Protein AF-A0A183ABG0-F1 (afdb_monomer_lite)

Sequence (300 aa):
LKLEVMRENEIFETYLRETLPHLCKLLEAEQASATGRFTKRVRPASRIHISGHRETLTMRQKCEILESEVNRINQQIIKMKREFEEPIKNYKATAEALEKRKREIPELVASFKRNVVQGGYDARLGAVASETLLRYHEICMTHKETQINRFLVESCLMRIRTRQMRWIIRQREIWRAAFTPLELERMRLLHASSYRECDELKAEVVHQKWYLSRLLGKVHDYKDRNEGPMARSLRGWRRAGVPGGFRGRRGAGGNTVGPGLESGFLANSQWFTNPAIALDVILSSPQFGAKTPPPREDSE

Organism: NCBI:txid27848

Secondary structure (DSSP, 8-state):
-HHHHHHHHHHHHHHHHHH-HHHHHHHHHHHHHTT----------------S------HHHHHHHHHHHHHHHHHHHHHHHHHHHHHHHHHHHHHHHHHHHHHHHHHHHHHHIIIIIITSEETTTTEE-HHHHHHHHHHHHHHHHHHHHHHHHHHHHHHHHHHHHHHHHHHHHHHHHHS-HHHHHHHHHHHHHHHHHHHHHHHHHHHHHHHHHHHHHHHHHHHHHHS-HHHHHHHHHHHH------------------S----SSSTT-TTSS-HHHHHHHHHT-TT----PPPPP----

pLDDT: mean 73.18, std 22.74, range [30.36, 97.38]

Foldseek 3Di:
DVVVVVVVVVLVVVVCCVPPVVVVVVVVVVVVVVPDDDDDDDDDDDPPPPPPPPVPPDPVNVVVSVVVVVVVVVVVVVVVCCVPVVVVVVVVVVVVVVVVCVVVVVVVVVCCCVQFVVVQQDPVVRDGDVVSVVVVVVVVVVVVVVVVVVVVVVVVVVVVVVVVVVVVVVVVVVVVVVDDPVVVVVVVVVVVVVVVVVVVVVVVVVVVVVVVVVVVVVVVVVVVVVDPPVNVVVVVCVVVPDDDDDDDDDDDDDDDDPPDPVPDVPVPVPVPVDPVVVVVVVVPDPPDPDDDDDDDDDDD

Radius of gyration: 41.09 Å; chains: 1; bounding box: 90×116×95 Å

Structure (mmCIF, N/CA/C/O backbone):
data_AF-A0A183ABG0-F1
#
_entry.id   AF-A0A183ABG0-F1
#
loop_
_atom_site.group_PDB
_atom_site.id
_atom_site.type_symbol
_atom_site.label_atom_id
_atom_site.label_alt_id
_atom_site.label_comp_id
_atom_site.label_asym_id
_atom_site.label_entity_id
_atom_site.label_seq_id
_atom_site.pdbx_PDB_ins_code
_atom_site.Cartn_x
_atom_site.Cartn_y
_atom_site.Cartn_z
_atom_site.occupancy
_atom_site.B_iso_or_equiv
_atom_site.auth_seq_id
_atom_site.auth_comp_id
_atom_site.auth_asym_id
_atom_site.auth_atom_id
_atom_site.pdbx_PDB_model_num
ATOM 1 N N . LEU A 1 1 ? -7.154 15.954 -41.512 1.00 56.94 1 LEU A N 1
ATOM 2 C CA . LEU A 1 1 ? -6.882 16.883 -42.636 1.00 56.94 1 LEU A CA 1
ATOM 3 C C . LEU A 1 1 ? -7.339 18.319 -42.373 1.00 56.94 1 LEU A C 1
ATOM 5 O O . LEU A 1 1 ? -6.514 19.076 -41.895 1.00 56.94 1 LEU A O 1
ATOM 9 N N . LYS A 1 2 ? -8.599 18.739 -42.595 1.00 56.12 2 LYS A N 1
ATOM 10 C CA . LYS A 1 2 ? -8.978 20.170 -42.424 1.00 56.12 2 LYS A CA 1
ATOM 11 C C . LYS A 1 2 ? -8.777 20.698 -40.990 1.00 56.12 2 LYS A C 1
ATOM 13 O O . LYS A 1 2 ? -8.290 21.805 -40.816 1.00 56.12 2 LYS A O 1
ATOM 18 N N . LEU A 1 3 ? -9.087 19.879 -39.982 1.00 59.97 3 LEU A N 1
ATOM 19 C CA . LEU A 1 3 ? -8.869 20.195 -38.561 1.00 59.97 3 LEU A CA 1
ATOM 20 C C . LEU A 1 3 ? -7.385 20.233 -38.160 1.00 59.97 3 LEU A C 1
ATOM 22 O O . LEU A 1 3 ? -7.003 21.062 -37.346 1.00 59.97 3 LEU A O 1
ATOM 26 N N . GLU A 1 4 ? -6.546 19.373 -38.742 1.00 61.91 4 GLU A N 1
ATOM 27 C CA . GLU A 1 4 ? -5.092 19.386 -38.497 1.00 61.91 4 GLU A CA 1
ATOM 28 C C . GLU A 1 4 ? -4.446 20.620 -39.107 1.00 61.91 4 GLU A C 1
ATOM 30 O O . GLU A 1 4 ? -3.710 21.310 -38.420 1.00 61.91 4 GLU A O 1
ATOM 35 N N . VAL A 1 5 ? -4.805 20.956 -40.348 1.00 68.81 5 VAL A N 1
ATOM 36 C CA . VAL A 1 5 ? -4.305 22.157 -41.028 1.00 68.81 5 VAL A CA 1
ATOM 37 C C . VAL A 1 5 ? -4.733 23.428 -40.288 1.00 68.81 5 VAL A C 1
ATOM 39 O O . VAL A 1 5 ? -3.955 24.368 -40.180 1.00 68.81 5 VAL A O 1
ATOM 42 N N . MET A 1 6 ? -5.950 23.467 -39.735 1.00 66.62 6 MET A N 1
ATOM 43 C CA . MET A 1 6 ? -6.385 24.594 -38.902 1.00 66.62 6 MET A CA 1
ATOM 44 C C . MET A 1 6 ? -5.594 24.690 -37.598 1.00 66.62 6 MET A C 1
ATOM 46 O O . MET A 1 6 ? -5.177 25.781 -37.231 1.00 66.62 6 MET A O 1
ATOM 50 N N . ARG A 1 7 ? -5.338 23.560 -36.933 1.00 68.12 7 ARG A N 1
ATOM 51 C CA . ARG A 1 7 ? -4.569 23.525 -35.686 1.00 68.12 7 ARG A CA 1
ATOM 52 C C . ARG A 1 7 ? -3.099 23.890 -35.900 1.00 68.12 7 ARG A C 1
ATOM 54 O O . ARG A 1 7 ? -2.530 24.616 -35.098 1.00 68.12 7 ARG A O 1
ATOM 61 N N . GLU A 1 8 ? -2.497 23.413 -36.985 1.00 68.75 8 GLU A N 1
ATOM 62 C CA . GLU A 1 8 ? -1.156 23.813 -37.412 1.00 68.75 8 GLU A CA 1
ATOM 63 C C . GLU A 1 8 ? -1.106 25.319 -37.668 1.00 68.75 8 GLU A C 1
ATOM 65 O O . GLU A 1 8 ? -0.249 25.998 -37.110 1.00 68.75 8 GLU A O 1
ATOM 70 N N . ASN A 1 9 ? -2.064 25.861 -38.429 1.00 74.62 9 ASN A N 1
ATOM 71 C CA . ASN A 1 9 ? -2.154 27.300 -38.679 1.00 74.62 9 ASN A CA 1
ATOM 72 C C . ASN A 1 9 ? -2.332 28.104 -37.384 1.00 74.62 9 ASN A C 1
ATOM 74 O O . ASN A 1 9 ? -1.682 29.127 -37.227 1.00 74.62 9 ASN A O 1
ATOM 78 N N . GLU A 1 10 ? -3.143 27.641 -36.432 1.00 78.94 10 GLU A N 1
ATOM 79 C CA . GLU A 1 10 ? -3.278 28.292 -35.123 1.00 78.94 10 GLU A CA 1
ATOM 80 C C . GLU A 1 10 ? -1.948 28.333 -34.359 1.00 78.94 10 GLU A C 1
ATOM 82 O O . GLU A 1 10 ? -1.590 29.383 -33.827 1.00 78.94 10 GLU A O 1
ATOM 87 N N . ILE A 1 11 ? -1.191 27.229 -34.354 1.00 72.12 11 ILE A N 1
ATOM 88 C CA . ILE A 1 11 ? 0.133 27.147 -33.717 1.00 72.12 11 ILE A CA 1
ATOM 89 C C . ILE A 1 11 ? 1.118 28.109 -34.401 1.00 72.12 11 ILE A C 1
ATOM 91 O O . ILE A 1 11 ? 1.842 28.844 -33.721 1.00 72.12 11 ILE A O 1
ATOM 95 N N . PHE A 1 12 ? 1.107 28.163 -35.736 1.00 70.00 12 PHE A N 1
ATOM 96 C CA . PHE A 1 12 ? 1.924 29.100 -36.510 1.00 70.00 12 PHE A CA 1
ATOM 97 C C . PHE A 1 12 ? 1.580 30.562 -36.196 1.00 70.00 12 PHE A C 1
ATOM 99 O O . PHE A 1 12 ? 2.480 31.366 -35.959 1.00 70.00 12 PHE A O 1
ATOM 106 N N . GLU A 1 13 ? 0.295 30.903 -36.126 1.00 73.00 13 GLU A N 1
ATOM 107 C CA . GLU A 1 13 ? -0.181 32.257 -35.821 1.00 73.00 13 GLU A CA 1
ATOM 108 C C . GLU A 1 13 ? 0.158 32.697 -34.390 1.00 73.00 13 GLU A C 1
ATOM 110 O O . GLU A 1 13 ? 0.469 33.868 -34.151 1.00 73.00 13 GLU A O 1
ATOM 115 N N . THR A 1 14 ? 0.129 31.775 -33.422 1.00 76.31 14 THR A N 1
ATOM 116 C CA . THR A 1 14 ? 0.579 32.062 -32.051 1.00 76.31 14 THR A CA 1
ATOM 117 C C . THR A 1 14 ? 2.089 32.273 -31.973 1.00 76.31 14 THR A C 1
ATOM 119 O O . THR A 1 14 ? 2.539 33.229 -31.345 1.00 76.31 14 THR A O 1
ATOM 122 N N . TYR A 1 15 ? 2.874 31.454 -32.678 1.00 69.44 15 TYR A N 1
ATOM 123 C CA . TYR A 1 15 ? 4.334 31.552 -32.686 1.00 69.44 15 TYR A CA 1
ATOM 124 C C . TYR A 1 15 ? 4.834 32.846 -33.345 1.00 69.44 15 TYR A C 1
ATOM 126 O O . TYR A 1 15 ? 5.746 33.496 -32.826 1.00 69.44 15 TYR A O 1
ATOM 134 N N . LEU A 1 16 ? 4.220 33.262 -34.460 1.00 71.38 16 LEU A N 1
ATOM 135 C CA . LEU A 1 16 ? 4.561 34.518 -35.138 1.00 71.38 16 LEU A CA 1
ATOM 136 C C . LEU A 1 16 ? 4.304 35.739 -34.244 1.00 71.38 16 LEU A C 1
ATOM 138 O O . LEU A 1 16 ? 5.131 36.652 -34.201 1.00 71.38 16 LEU A O 1
ATOM 142 N N . ARG A 1 17 ? 3.208 35.727 -33.473 1.00 71.69 17 ARG A N 1
ATOM 143 C CA . ARG A 1 17 ? 2.874 36.797 -32.520 1.00 71.69 17 ARG A CA 1
ATOM 144 C C . ARG A 1 17 ? 3.875 36.921 -31.375 1.00 71.69 17 ARG A C 1
ATOM 146 O O . ARG A 1 17 ? 4.166 38.038 -30.953 1.00 71.69 17 ARG A O 1
ATOM 153 N N . GLU A 1 18 ? 4.394 35.800 -30.884 1.00 70.56 18 GLU A N 1
ATOM 154 C CA . GLU A 1 18 ? 5.341 35.774 -29.764 1.00 70.56 18 GLU A CA 1
ATOM 155 C C . GLU A 1 18 ? 6.775 36.123 -30.187 1.00 70.56 18 GLU A C 1
ATOM 157 O O . GLU A 1 18 ? 7.479 36.821 -29.459 1.00 70.56 18 GLU A O 1
ATOM 162 N N . THR A 1 19 ? 7.213 35.670 -31.365 1.00 63.22 19 THR A N 1
ATOM 163 C CA . THR A 1 19 ? 8.615 35.802 -31.804 1.00 63.22 19 THR A CA 1
ATOM 164 C C . THR A 1 19 ? 8.883 37.035 -32.658 1.00 63.22 19 THR A C 1
ATOM 166 O O . THR A 1 19 ? 9.961 37.625 -32.567 1.00 63.22 19 THR A O 1
ATOM 169 N N . LEU A 1 20 ? 7.918 37.457 -33.479 1.00 62.97 20 LEU A N 1
ATOM 170 C CA . LEU A 1 20 ? 8.085 38.545 -34.444 1.00 62.97 20 LEU A CA 1
ATOM 171 C C . LEU A 1 20 ? 6.873 39.494 -34.396 1.00 62.97 20 LEU A C 1
ATOM 173 O O . LEU A 1 20 ? 6.170 39.672 -35.394 1.00 62.97 20 LEU A O 1
ATOM 177 N N . PRO A 1 21 ? 6.645 40.195 -33.263 1.00 59.97 21 PRO A N 1
ATOM 178 C CA . PRO A 1 21 ? 5.485 41.075 -33.091 1.00 59.97 21 PRO A CA 1
ATOM 179 C C . PRO A 1 21 ? 5.456 42.244 -34.090 1.00 59.97 21 PRO A C 1
ATOM 181 O O . PRO A 1 21 ? 4.414 42.857 -34.307 1.00 59.97 21 PRO A O 1
ATOM 184 N N . HIS A 1 22 ? 6.593 42.570 -34.709 1.00 54.47 22 HIS A N 1
ATOM 185 C CA . HIS A 1 22 ? 6.703 43.575 -35.765 1.00 54.47 22 HIS A CA 1
ATOM 186 C C . HIS A 1 22 ? 6.203 43.065 -37.128 1.00 54.47 22 HIS A C 1
ATOM 188 O O . HIS A 1 22 ? 5.633 43.855 -37.875 1.00 54.47 22 HIS A O 1
ATOM 194 N N . LEU A 1 23 ? 6.342 41.769 -37.435 1.00 56.84 23 LEU A N 1
ATOM 195 C CA . LEU A 1 23 ? 5.807 41.173 -38.665 1.00 56.84 23 LEU A CA 1
ATOM 196 C C . LEU A 1 23 ? 4.290 40.980 -38.588 1.00 56.84 23 LEU A C 1
ATOM 198 O O . LEU A 1 23 ? 3.605 41.246 -39.571 1.00 56.84 23 LEU A O 1
ATOM 202 N N . CYS A 1 24 ? 3.747 40.621 -37.418 1.00 58.72 24 CYS A N 1
ATOM 203 C CA . CYS A 1 24 ? 2.293 40.582 -37.220 1.00 58.72 24 CYS A CA 1
ATOM 204 C C . CYS A 1 24 ? 1.655 41.963 -37.419 1.00 58.72 24 CYS A C 1
ATOM 206 O O . CYS A 1 24 ? 0.665 42.077 -38.131 1.00 58.72 24 CYS A O 1
ATOM 208 N N . LYS A 1 25 ? 2.275 43.030 -36.892 1.00 59.62 25 LYS A N 1
ATOM 209 C CA . LYS A 1 25 ? 1.815 44.413 -37.116 1.00 59.62 25 LYS A CA 1
ATOM 210 C C . LYS A 1 25 ? 1.884 44.838 -38.586 1.00 59.62 25 LYS A C 1
ATOM 212 O O . LYS A 1 25 ? 1.057 45.631 -39.022 1.00 59.62 25 LYS A O 1
ATOM 217 N N . LEU A 1 26 ? 2.857 44.332 -39.348 1.00 57.00 26 LEU A N 1
ATOM 218 C CA . LEU A 1 26 ? 2.976 44.598 -40.786 1.00 57.00 26 LEU A CA 1
ATOM 219 C C . LEU A 1 26 ? 1.903 43.857 -41.595 1.00 57.00 26 LEU A C 1
ATOM 221 O O . LEU A 1 26 ? 1.294 44.465 -42.468 1.00 57.00 26 LEU A O 1
ATOM 225 N N . LEU A 1 27 ? 1.617 42.596 -41.262 1.00 59.88 27 LEU A N 1
ATOM 226 C CA . LEU A 1 27 ? 0.535 41.810 -41.867 1.00 59.88 27 LEU A CA 1
ATOM 227 C C . LEU A 1 27 ? -0.851 42.401 -41.562 1.00 59.88 27 LEU A C 1
ATOM 229 O O . LEU A 1 27 ? -1.692 42.498 -42.454 1.00 59.88 27 LEU A O 1
ATOM 233 N N . GLU A 1 28 ? -1.078 42.861 -40.329 1.00 62.34 28 GLU A N 1
ATOM 234 C CA . GLU A 1 28 ? -2.302 43.575 -39.937 1.00 62.34 28 GLU A CA 1
ATOM 235 C C . GLU A 1 28 ? -2.432 44.927 -40.663 1.00 62.34 28 GLU A C 1
ATOM 237 O O . GLU A 1 28 ? -3.523 45.292 -41.103 1.00 62.34 28 GLU A O 1
ATOM 242 N N . ALA A 1 29 ? -1.325 45.657 -40.854 1.00 58.53 29 ALA A N 1
ATOM 243 C CA . ALA A 1 29 ? -1.304 46.909 -41.614 1.00 58.53 29 ALA A CA 1
ATOM 244 C C . ALA A 1 29 ? -1.550 46.695 -43.119 1.00 58.53 29 ALA A C 1
ATOM 246 O O . ALA A 1 29 ? -2.228 47.505 -43.753 1.00 58.53 29 ALA A O 1
ATOM 247 N N . GLU A 1 30 ? -1.048 45.600 -43.693 1.00 56.34 30 GLU A N 1
ATOM 248 C CA . GLU A 1 30 ? -1.272 45.234 -45.092 1.00 56.34 30 GLU A CA 1
ATOM 249 C C . GLU A 1 30 ? -2.739 44.826 -45.328 1.00 56.34 30 GLU A C 1
ATOM 251 O O . GLU A 1 30 ? -3.367 45.303 -46.277 1.00 56.34 30 GLU A O 1
ATOM 256 N N . GLN A 1 31 ? -3.343 44.070 -44.402 1.00 54.56 31 GLN A N 1
ATOM 257 C CA . GLN A 1 31 ? -4.776 43.749 -44.432 1.00 54.56 31 GLN A CA 1
ATOM 258 C C . GLN A 1 31 ? -5.664 44.987 -44.228 1.00 54.56 31 GLN A C 1
ATOM 260 O O . GLN A 1 31 ? -6.669 45.134 -44.922 1.00 54.56 31 GLN A O 1
ATOM 265 N N . ALA A 1 32 ? -5.273 45.923 -43.355 1.00 53.66 32 ALA A N 1
ATOM 266 C CA . ALA A 1 32 ? -5.972 47.200 -43.193 1.00 53.66 32 ALA A CA 1
ATOM 267 C C . ALA A 1 32 ? -5.881 48.083 -44.456 1.00 53.66 32 ALA A C 1
ATOM 269 O O . ALA A 1 32 ? -6.846 48.772 -44.808 1.00 53.66 32 ALA A O 1
ATOM 270 N N . SER A 1 33 ? -4.753 48.030 -45.177 1.00 52.78 33 SER A N 1
ATOM 271 C CA . SER A 1 33 ? -4.535 48.774 -46.427 1.00 52.78 33 SER A CA 1
ATOM 272 C C . SER A 1 33 ? -5.335 48.232 -47.621 1.00 52.78 33 SER A C 1
ATOM 274 O O . SER A 1 33 ? -5.666 48.995 -48.528 1.00 52.78 33 SER A O 1
ATOM 276 N N . ALA A 1 34 ? -5.740 46.957 -47.592 1.00 50.75 34 ALA A N 1
ATOM 277 C CA . ALA A 1 34 ? -6.592 46.354 -48.619 1.00 50.75 34 ALA A CA 1
ATOM 278 C C . ALA A 1 34 ? -8.052 46.859 -48.580 1.00 50.75 34 ALA A C 1
ATOM 280 O O . ALA A 1 34 ? -8.808 46.639 -49.526 1.00 50.75 34 ALA A O 1
ATOM 281 N N . THR A 1 35 ? -8.452 47.571 -47.518 1.00 50.88 35 THR A N 1
ATOM 282 C CA . THR A 1 35 ? -9.839 48.024 -47.298 1.00 50.88 35 THR A CA 1
ATOM 283 C C . THR A 1 35 ? -10.057 49.548 -47.278 1.00 50.88 35 THR A C 1
ATOM 285 O O . THR A 1 35 ? -11.185 49.981 -47.045 1.00 50.88 35 THR A O 1
ATOM 288 N N . GLY A 1 36 ? -9.055 50.400 -47.555 1.00 38.94 36 GLY A N 1
ATOM 289 C CA . GLY A 1 36 ? -9.177 51.853 -47.311 1.00 38.94 36 GLY A CA 1
ATOM 290 C C . GLY A 1 36 ? -8.540 52.792 -48.347 1.00 38.94 36 GLY A C 1
ATOM 291 O O . GLY A 1 36 ? -7.397 52.628 -48.744 1.00 38.94 36 GLY A O 1
ATOM 292 N N . ARG A 1 37 ? -9.304 53.815 -48.753 1.00 40.50 37 ARG A N 1
ATOM 293 C CA . ARG A 1 37 ? -9.066 54.814 -49.819 1.00 40.50 37 ARG A CA 1
ATOM 294 C C . ARG A 1 37 ? -7.819 55.711 -49.636 1.00 40.50 37 ARG A C 1
ATOM 296 O O . ARG A 1 37 ? -7.525 56.162 -48.539 1.00 40.50 37 ARG A O 1
ATOM 303 N N . PHE A 1 38 ? -7.196 56.049 -50.774 1.00 42.31 38 PHE A N 1
ATOM 304 C CA . PHE A 1 38 ? -6.285 57.172 -51.087 1.00 42.31 38 PHE A CA 1
ATOM 305 C C . PHE A 1 38 ? -5.991 58.230 -49.996 1.00 42.31 38 PHE A C 1
ATOM 307 O O . PHE A 1 38 ? -6.864 59.043 -49.711 1.00 42.31 38 PHE A O 1
ATOM 314 N N . THR A 1 39 ? -4.706 58.408 -49.631 1.00 35.25 39 THR A N 1
ATOM 315 C CA . THR A 1 39 ? -4.083 59.739 -49.406 1.00 35.25 39 THR A CA 1
ATOM 316 C C . THR A 1 39 ? -2.559 59.763 -49.656 1.00 35.25 39 THR A C 1
ATOM 318 O O . THR A 1 39 ? -1.806 58.982 -49.093 1.00 35.25 39 THR A O 1
ATOM 321 N N . LYS A 1 40 ? -2.151 60.718 -50.509 1.00 39.84 40 LYS A N 1
ATOM 322 C CA . LYS A 1 40 ? -0.875 61.460 -50.696 1.00 39.84 40 LYS A CA 1
ATOM 323 C C . LYS A 1 40 ? 0.484 60.932 -50.157 1.00 39.84 40 LYS A C 1
ATOM 325 O O . LYS A 1 40 ? 0.762 60.961 -48.969 1.00 39.84 40 LYS A O 1
ATOM 330 N N . ARG A 1 41 ? 1.382 60.702 -51.135 1.00 45.12 41 ARG A N 1
ATOM 331 C CA . ARG A 1 41 ? 2.848 60.960 -51.223 1.00 45.12 41 ARG A CA 1
ATOM 332 C C . ARG A 1 41 ? 3.681 60.986 -49.925 1.00 45.12 41 ARG A C 1
ATOM 334 O O . ARG A 1 41 ? 3.797 62.026 -49.284 1.00 45.12 41 ARG A O 1
ATOM 341 N N . VAL A 1 42 ? 4.474 59.928 -49.739 1.00 39.12 42 VAL A N 1
ATOM 342 C CA . VAL A 1 42 ? 5.781 59.947 -49.053 1.00 39.12 42 VAL A CA 1
ATOM 343 C C . VAL A 1 42 ? 6.814 59.267 -49.972 1.00 39.12 42 VAL A C 1
ATOM 345 O O . VAL A 1 42 ? 6.484 58.336 -50.702 1.00 39.12 42 VAL A O 1
ATOM 348 N N . ARG A 1 43 ? 8.034 59.819 -50.021 1.00 40.41 43 ARG A N 1
ATOM 349 C CA . ARG A 1 43 ? 9.158 59.431 -50.902 1.00 40.41 43 ARG A CA 1
ATOM 350 C C . ARG A 1 43 ? 9.594 57.963 -50.692 1.00 40.41 43 ARG A C 1
ATOM 352 O O . ARG A 1 43 ? 9.463 57.465 -49.577 1.00 40.41 43 ARG A O 1
ATOM 359 N N . PRO A 1 44 ? 10.148 57.280 -51.716 1.00 42.81 44 PRO A N 1
ATOM 360 C CA . PRO A 1 44 ? 10.400 55.844 -51.668 1.00 42.81 44 PRO A CA 1
ATOM 361 C C . PRO A 1 44 ? 11.719 55.561 -50.939 1.00 42.81 44 PRO A C 1
ATOM 363 O O . PRO A 1 44 ? 12.791 55.586 -51.541 1.00 42.81 44 PRO A O 1
ATOM 366 N N . ALA A 1 45 ? 11.655 55.304 -49.635 1.00 38.75 45 ALA A N 1
ATOM 367 C CA . ALA A 1 45 ? 12.761 54.673 -48.927 1.00 38.75 45 ALA A CA 1
ATOM 368 C C . ALA A 1 45 ? 12.697 53.168 -49.202 1.00 38.75 45 ALA A C 1
ATOM 370 O O . ALA A 1 45 ? 11.686 52.537 -48.914 1.00 38.75 45 ALA A O 1
ATOM 371 N N . SER A 1 46 ? 13.764 52.647 -49.815 1.00 41.38 46 SER A N 1
ATOM 372 C CA . SER A 1 46 ? 14.082 51.226 -49.994 1.00 41.38 46 SER A CA 1
ATOM 373 C C . SER A 1 46 ? 12.900 50.336 -50.383 1.00 41.38 46 SER A C 1
ATOM 375 O O . SER A 1 46 ? 12.146 49.856 -49.542 1.00 41.38 46 SER A O 1
ATOM 377 N N . ARG A 1 47 ? 12.816 50.033 -51.680 1.00 41.69 47 ARG A N 1
ATOM 378 C CA . ARG A 1 47 ? 12.145 48.842 -52.201 1.00 41.69 47 ARG A CA 1
ATOM 379 C C . ARG A 1 47 ? 12.785 47.615 -51.528 1.00 41.69 47 ARG A C 1
ATOM 381 O O . ARG A 1 47 ? 13.710 47.025 -52.075 1.00 41.69 47 ARG A O 1
ATOM 388 N N . ILE A 1 48 ? 12.346 47.280 -50.313 1.00 42.75 48 ILE A N 1
ATOM 389 C CA . ILE A 1 48 ? 12.548 45.958 -49.731 1.00 42.75 48 ILE A CA 1
ATOM 390 C C . ILE A 1 48 ? 11.811 45.057 -50.703 1.00 42.75 48 ILE A C 1
ATOM 392 O O . ILE A 1 48 ? 10.587 45.113 -50.821 1.00 42.75 48 ILE A O 1
ATOM 396 N N . HIS A 1 49 ? 12.581 44.328 -51.502 1.00 40.00 49 HIS A N 1
ATOM 397 C CA . HIS A 1 49 ? 12.075 43.190 -52.232 1.00 40.00 49 HIS A CA 1
ATOM 398 C C . HIS A 1 49 ? 11.485 42.242 -51.186 1.00 40.00 49 HIS A C 1
ATOM 400 O O . HIS A 1 49 ? 12.175 41.367 -50.678 1.00 40.00 49 HIS A O 1
ATOM 406 N N . ILE A 1 50 ? 10.194 42.393 -50.885 1.00 47.66 50 ILE A N 1
ATOM 407 C CA . ILE A 1 50 ? 9.362 41.287 -50.427 1.00 47.66 50 ILE A CA 1
ATOM 408 C C . ILE A 1 50 ? 9.199 40.423 -51.676 1.00 47.66 50 ILE A C 1
ATOM 410 O O . ILE A 1 50 ? 8.178 40.422 -52.359 1.00 47.66 50 ILE A O 1
ATOM 414 N N . SER A 1 51 ? 10.298 39.786 -52.087 1.00 39.00 51 SER A N 1
ATOM 415 C CA . SER A 1 51 ? 10.220 38.672 -53.005 1.00 39.00 51 SER A CA 1
ATOM 416 C C . SER A 1 51 ? 9.230 37.712 -52.374 1.00 39.00 51 SER A C 1
ATOM 418 O O . SER A 1 51 ? 9.382 37.383 -51.200 1.00 39.00 51 SER A O 1
ATOM 420 N N . GLY A 1 52 ? 8.251 37.248 -53.147 1.00 42.31 52 GLY A N 1
ATOM 421 C CA . GLY A 1 52 ? 7.342 36.160 -52.784 1.00 42.31 52 GLY A CA 1
ATOM 422 C C . GLY A 1 52 ? 8.050 34.818 -52.546 1.00 42.31 52 GLY A C 1
ATOM 423 O O . GLY A 1 52 ? 7.508 33.765 -52.859 1.00 42.31 52 GLY A O 1
ATOM 424 N N . HIS A 1 53 ? 9.270 34.830 -52.011 1.00 42.75 53 HIS A N 1
ATOM 425 C CA . HIS A 1 53 ? 9.759 33.769 -51.164 1.00 42.75 53 HIS A CA 1
ATOM 426 C C . HIS A 1 53 ? 8.940 33.829 -49.884 1.00 42.75 53 HIS A C 1
ATOM 428 O O . HIS A 1 53 ? 9.205 34.611 -48.979 1.00 42.75 53 HIS A O 1
ATOM 434 N N . ARG A 1 54 ? 7.928 32.964 -49.819 1.00 52.09 54 ARG A N 1
ATOM 435 C CA . ARG A 1 54 ? 7.555 32.323 -48.560 1.00 52.09 54 ARG A CA 1
ATOM 436 C C . ARG A 1 54 ? 8.879 31.946 -47.891 1.00 52.09 54 ARG A C 1
ATOM 438 O O . ARG A 1 54 ? 9.522 31.007 -48.356 1.00 52.09 54 ARG A O 1
ATOM 445 N N . GLU A 1 55 ? 9.334 32.714 -46.905 1.00 61.31 55 GLU A N 1
ATOM 446 C CA . GLU A 1 55 ? 10.502 32.350 -46.110 1.00 61.31 55 GLU A CA 1
ATOM 447 C C . GLU A 1 55 ? 10.125 31.062 -45.392 1.00 61.31 55 GLU A C 1
ATOM 449 O O . GLU A 1 55 ? 9.434 31.036 -44.374 1.00 61.31 55 GLU A O 1
ATOM 454 N N . THR A 1 56 ? 10.452 29.943 -46.027 1.00 71.00 56 THR A N 1
ATOM 455 C CA . THR A 1 56 ? 10.201 28.636 -45.461 1.00 71.00 56 THR A CA 1
ATOM 456 C C . THR A 1 56 ? 11.114 28.524 -44.262 1.00 71.00 56 THR A C 1
ATOM 458 O O . THR A 1 56 ? 12.334 28.559 -44.427 1.00 71.00 56 THR A O 1
ATOM 461 N N . LEU A 1 57 ? 10.518 28.390 -43.076 1.00 71.62 57 LEU A N 1
ATOM 462 C CA . LEU A 1 57 ? 11.252 28.144 -41.841 1.00 71.62 57 LEU A CA 1
ATOM 463 C C . LEU A 1 57 ? 12.324 27.087 -42.090 1.00 71.62 57 LEU A C 1
ATOM 465 O O . LEU A 1 57 ? 12.047 26.016 -42.652 1.00 71.62 57 LEU A O 1
ATOM 469 N N . THR A 1 58 ? 13.544 27.405 -41.678 1.00 81.75 58 THR A N 1
ATOM 470 C CA . THR A 1 58 ? 14.650 26.456 -41.744 1.00 81.75 58 THR A CA 1
ATOM 471 C C . THR A 1 58 ? 14.284 25.207 -40.940 1.00 81.75 58 THR A C 1
ATOM 473 O O . THR A 1 58 ? 13.522 25.277 -39.973 1.00 81.75 58 THR A O 1
ATOM 476 N N . MET A 1 59 ? 14.812 24.041 -41.328 1.00 79.62 59 MET A N 1
ATOM 477 C CA . MET A 1 59 ? 14.527 22.782 -40.621 1.00 79.62 59 MET A CA 1
ATOM 478 C C . MET A 1 59 ? 14.785 22.914 -39.114 1.00 79.62 59 MET A C 1
ATOM 480 O O . MET A 1 59 ? 13.995 22.441 -38.306 1.00 79.62 59 MET A O 1
ATOM 484 N N . ARG A 1 60 ? 15.838 23.650 -38.743 1.00 79.00 60 ARG A N 1
ATOM 485 C CA . ARG A 1 60 ? 16.170 23.964 -37.355 1.00 79.00 60 ARG A CA 1
ATOM 486 C C . ARG A 1 60 ? 15.039 24.696 -36.626 1.00 79.00 60 ARG A C 1
ATOM 488 O O . ARG A 1 60 ? 14.630 24.244 -35.567 1.00 79.00 60 ARG A O 1
ATOM 495 N N . GLN A 1 61 ? 14.508 25.774 -37.200 1.00 80.38 61 GLN A N 1
ATOM 496 C CA . GLN A 1 61 ? 13.398 26.526 -36.599 1.00 80.38 61 GLN A CA 1
ATOM 497 C C . GLN A 1 61 ? 12.141 25.661 -36.463 1.00 80.38 61 GLN A C 1
ATOM 499 O O . GLN A 1 61 ? 11.437 25.744 -35.463 1.00 80.38 61 GLN A O 1
ATOM 504 N N . LYS A 1 62 ? 11.877 24.779 -37.436 1.00 84.75 62 LYS A N 1
ATOM 505 C CA . LYS A 1 62 ? 10.772 23.813 -37.337 1.00 84.75 62 LYS A CA 1
ATOM 506 C C . LYS A 1 62 ? 10.978 22.829 -36.185 1.00 84.75 62 LYS A C 1
ATOM 508 O O . LYS A 1 62 ? 10.028 22.561 -35.460 1.00 84.75 62 LYS A O 1
ATOM 513 N N . CYS A 1 63 ? 12.195 22.319 -35.994 1.00 86.25 63 CYS A N 1
ATOM 514 C CA . CYS A 1 63 ? 12.526 21.468 -34.851 1.00 86.25 63 CYS A CA 1
ATOM 515 C C . CYS A 1 63 ? 12.362 22.215 -33.521 1.00 86.25 63 CYS A C 1
ATOM 517 O O . CYS A 1 63 ? 11.721 21.687 -32.623 1.00 86.25 63 CYS A O 1
ATOM 519 N N . GLU A 1 64 ? 12.841 23.457 -33.421 1.00 87.25 64 GLU A N 1
ATOM 520 C CA . GLU A 1 64 ? 12.703 24.286 -32.213 1.00 87.25 64 GLU A CA 1
ATOM 521 C C . GLU A 1 64 ? 11.223 24.558 -31.863 1.00 87.25 64 GLU A C 1
ATOM 523 O O . GLU A 1 64 ? 10.835 24.483 -30.697 1.00 87.25 64 GLU A O 1
ATOM 528 N N . ILE A 1 65 ? 10.368 24.802 -32.866 1.00 84.06 65 ILE A N 1
ATOM 529 C CA . ILE A 1 65 ? 8.911 24.958 -32.686 1.00 84.06 65 ILE A CA 1
ATOM 530 C C . ILE A 1 65 ? 8.258 23.643 -32.254 1.00 84.06 65 ILE A C 1
ATOM 532 O O . ILE A 1 65 ? 7.413 23.625 -31.363 1.00 84.06 65 ILE A O 1
ATOM 536 N N . LEU A 1 66 ? 8.632 22.524 -32.876 1.00 90.25 66 LEU A N 1
ATOM 537 C CA . LEU A 1 66 ? 8.094 21.219 -32.498 1.00 90.25 66 LEU A CA 1
ATOM 538 C C . LEU A 1 66 ? 8.490 20.855 -31.065 1.00 90.25 66 LEU A C 1
ATOM 540 O O . LEU A 1 66 ? 7.659 20.359 -30.313 1.00 90.25 66 LEU A O 1
ATOM 544 N N . GLU A 1 67 ? 9.726 21.136 -30.660 1.00 89.94 67 GLU A N 1
ATOM 545 C CA . GLU A 1 67 ? 10.195 20.915 -29.292 1.00 89.94 67 GLU A CA 1
ATOM 546 C C . GLU A 1 67 ? 9.452 21.794 -28.281 1.00 89.94 67 GLU A C 1
ATOM 548 O O . GLU A 1 67 ? 9.039 21.301 -27.226 1.00 89.94 67 GLU A O 1
ATOM 553 N N . SER A 1 68 ? 9.236 23.077 -28.589 1.00 90.88 68 SER A N 1
ATOM 554 C CA . SER A 1 68 ? 8.490 23.978 -27.706 1.00 90.88 68 SER A CA 1
ATOM 555 C C . SER A 1 68 ? 7.029 23.546 -27.563 1.00 90.88 68 SER A C 1
ATOM 557 O O . SER A 1 68 ? 6.507 23.501 -26.446 1.00 90.88 68 SER A O 1
ATOM 559 N N . GLU A 1 69 ? 6.396 23.124 -28.656 1.00 89.19 69 GLU A N 1
ATOM 560 C CA . GLU A 1 69 ? 5.014 22.658 -28.660 1.00 89.19 69 GLU A CA 1
ATOM 561 C C . GLU A 1 69 ? 4.862 21.311 -27.941 1.00 89.19 69 GLU A C 1
ATOM 563 O O . GLU A 1 69 ? 3.946 21.128 -27.137 1.00 89.19 69 GLU A O 1
ATOM 568 N N . VAL A 1 70 ? 5.807 20.386 -28.132 1.00 92.50 70 VAL A N 1
ATOM 569 C CA . VAL A 1 70 ? 5.874 19.131 -27.368 1.00 92.50 70 VAL A CA 1
ATOM 570 C C . VAL A 1 70 ? 6.017 19.424 -25.877 1.00 92.50 70 VAL A C 1
ATOM 572 O O . VAL A 1 70 ? 5.304 18.835 -25.061 1.00 92.50 70 VAL A O 1
ATOM 575 N N . ASN A 1 71 ? 6.880 20.367 -25.498 1.00 93.00 71 ASN A N 1
ATOM 576 C CA . ASN A 1 71 ? 7.038 20.776 -24.106 1.00 93.00 71 ASN A CA 1
ATOM 577 C C . ASN A 1 71 ? 5.758 21.410 -23.543 1.00 93.00 71 ASN A C 1
ATOM 579 O O . ASN A 1 71 ? 5.359 21.072 -22.426 1.00 93.00 71 ASN A O 1
ATOM 583 N N . ARG A 1 72 ? 5.070 22.259 -24.314 1.00 92.06 72 ARG A N 1
ATOM 584 C CA . ARG A 1 72 ? 3.786 22.869 -23.937 1.00 92.06 72 ARG A CA 1
ATOM 585 C C . ARG A 1 72 ? 2.704 21.815 -23.710 1.00 92.06 72 ARG A C 1
ATOM 587 O O . ARG A 1 72 ? 2.048 21.821 -22.667 1.00 92.06 72 ARG A O 1
ATOM 594 N N . ILE A 1 73 ? 2.556 20.870 -24.638 1.00 93.88 73 ILE A N 1
ATOM 595 C CA . ILE A 1 73 ? 1.598 19.762 -24.531 1.00 93.88 73 ILE A CA 1
ATOM 596 C C . ILE A 1 73 ? 1.938 18.881 -23.325 1.00 93.88 73 ILE A C 1
ATOM 598 O O . ILE A 1 73 ? 1.049 18.527 -22.552 1.00 93.88 73 ILE A O 1
ATOM 602 N N . ASN A 1 74 ? 3.217 18.579 -23.095 1.00 94.00 74 ASN A N 1
ATOM 603 C CA . ASN A 1 74 ? 3.650 17.812 -21.927 1.00 94.00 74 ASN A CA 1
ATOM 604 C C . ASN A 1 74 ? 3.314 18.527 -20.611 1.00 94.00 74 ASN A C 1
ATOM 606 O O . ASN A 1 74 ? 2.808 17.898 -19.679 1.00 94.00 74 ASN A O 1
ATOM 610 N N . GLN A 1 75 ? 3.531 19.841 -20.531 1.00 94.75 75 GLN A N 1
ATOM 611 C CA . GLN A 1 75 ? 3.140 20.640 -19.368 1.00 94.75 75 GLN A CA 1
ATOM 612 C C . GLN A 1 75 ? 1.620 20.642 -19.169 1.00 94.75 75 GLN A C 1
ATOM 614 O O . GLN A 1 75 ? 1.154 20.477 -18.039 1.00 94.75 75 GLN A O 1
ATOM 619 N N . GLN A 1 76 ? 0.843 20.756 -20.248 1.00 94.25 76 GLN A N 1
ATOM 620 C CA . GLN A 1 76 ? -0.616 20.686 -20.195 1.00 94.25 76 GLN A CA 1
ATOM 621 C C . GLN A 1 76 ? -1.102 19.310 -19.718 1.00 94.25 76 GLN A C 1
ATOM 623 O O . GLN A 1 76 ? -1.982 19.243 -18.862 1.00 94.25 76 GLN A O 1
ATOM 628 N N . ILE A 1 77 ? -0.487 18.217 -20.181 1.00 92.25 77 ILE A N 1
ATOM 629 C CA . ILE A 1 77 ? -0.772 16.857 -19.702 1.00 92.25 77 ILE A CA 1
ATOM 630 C C . ILE A 1 77 ? -0.467 16.742 -18.207 1.00 92.25 77 ILE A C 1
ATOM 632 O O . ILE A 1 77 ? -1.282 16.207 -17.460 1.00 92.25 77 ILE A O 1
ATOM 636 N N . ILE A 1 78 ? 0.680 17.244 -17.741 1.00 93.31 78 ILE A N 1
ATOM 637 C CA . ILE A 1 78 ? 1.037 17.213 -16.314 1.00 93.31 78 ILE A CA 1
ATOM 638 C C . ILE A 1 78 ? 0.023 18.010 -15.488 1.00 93.31 78 ILE A C 1
ATOM 640 O O . ILE A 1 78 ? -0.401 17.543 -14.429 1.00 93.31 78 ILE A O 1
ATOM 644 N N . LYS A 1 79 ? -0.382 19.188 -15.972 1.00 94.75 79 LYS A N 1
ATOM 645 C CA . LYS A 1 79 ? -1.389 20.029 -15.323 1.00 94.75 79 LYS A CA 1
ATOM 646 C C . LYS A 1 79 ? -2.733 19.305 -15.228 1.00 94.75 79 LYS A C 1
ATOM 648 O O . LYS A 1 79 ? -3.241 19.152 -14.124 1.00 94.75 79 LYS A O 1
ATOM 653 N N . MET A 1 80 ? -3.229 18.751 -16.334 1.00 92.69 80 MET A N 1
ATOM 654 C CA . MET A 1 80 ? -4.461 17.956 -16.350 1.00 92.69 80 MET A CA 1
ATOM 655 C C . MET A 1 80 ? -4.378 16.739 -15.424 1.00 92.69 80 MET A C 1
ATOM 657 O O . MET A 1 80 ? -5.316 16.453 -14.686 1.00 92.69 80 MET A O 1
ATOM 661 N N . LYS A 1 81 ? -3.249 16.022 -15.408 1.00 91.12 81 LYS A N 1
ATOM 662 C CA . LYS A 1 81 ? -3.065 14.888 -14.492 1.00 91.12 81 LYS A CA 1
ATOM 663 C C . LYS A 1 81 ? -3.169 15.316 -13.035 1.00 91.12 81 LYS A C 1
ATOM 665 O O . LYS A 1 81 ? -3.799 14.616 -12.254 1.00 91.12 81 LYS A O 1
ATOM 670 N N . ARG A 1 82 ? -2.600 16.462 -12.657 1.00 90.62 82 ARG A N 1
ATOM 671 C CA . ARG A 1 82 ? -2.768 17.000 -11.298 1.00 90.62 82 ARG A CA 1
ATOM 672 C C . ARG A 1 82 ? -4.217 17.404 -11.032 1.00 90.62 82 ARG A C 1
ATOM 674 O O . ARG A 1 82 ? -4.776 16.989 -10.028 1.00 90.62 82 ARG A O 1
ATOM 681 N N . GLU A 1 83 ? -4.840 18.131 -11.955 1.00 94.00 83 GLU A N 1
ATOM 682 C CA . GLU A 1 83 ? -6.219 18.620 -11.812 1.00 94.00 83 GLU A CA 1
ATOM 683 C C . GLU A 1 83 ? -7.257 17.500 -11.701 1.00 94.00 83 GLU A C 1
ATOM 685 O O . GLU A 1 83 ? -8.259 17.684 -11.018 1.00 94.00 83 GLU A O 1
ATOM 690 N N . PHE A 1 84 ? -7.027 16.341 -12.326 1.00 90.62 84 PHE A N 1
ATOM 691 C CA . PHE A 1 84 ? -7.998 15.243 -12.332 1.00 90.62 84 PHE A CA 1
ATOM 692 C C . PHE A 1 84 ? -7.566 14.030 -11.503 1.00 90.62 84 PHE A C 1
ATOM 694 O O . PHE A 1 84 ? -8.357 13.521 -10.710 1.00 90.62 84 PHE A O 1
ATOM 701 N N . GLU A 1 85 ? -6.332 13.537 -11.640 1.00 91.38 85 GLU A N 1
ATOM 702 C CA . GLU A 1 85 ? -5.926 12.302 -10.955 1.00 91.38 85 GLU A CA 1
ATOM 703 C C . GLU A 1 85 ? -5.778 12.494 -9.445 1.00 91.38 85 GLU A C 1
ATOM 705 O O . GLU A 1 85 ? -6.056 11.564 -8.687 1.00 91.38 85 GLU A O 1
ATOM 710 N N . GLU A 1 86 ? -5.328 13.666 -8.994 1.00 91.12 86 GLU A N 1
ATOM 711 C CA . GLU A 1 86 ? -5.174 13.959 -7.568 1.00 91.12 86 GLU A CA 1
ATOM 712 C C . GLU A 1 86 ? -6.528 13.995 -6.842 1.00 91.12 86 GLU A C 1
ATOM 714 O O . GLU A 1 86 ? -6.700 13.218 -5.896 1.00 91.12 86 GLU A O 1
ATOM 719 N N . PRO A 1 87 ? -7.539 14.768 -7.293 1.00 94.69 87 PRO A N 1
ATOM 720 C CA . PRO A 1 87 ? -8.859 14.701 -6.680 1.00 94.69 87 PRO A CA 1
ATOM 721 C C . PRO A 1 87 ? -9.504 13.322 -6.823 1.00 94.69 87 PRO A C 1
ATOM 723 O O . PRO A 1 87 ? -10.106 12.860 -5.861 1.00 94.69 87 PRO A O 1
ATOM 726 N N . ILE A 1 88 ? -9.327 12.599 -7.937 1.00 95.12 88 ILE A N 1
ATOM 727 C CA . ILE A 1 88 ? -9.830 11.217 -8.054 1.00 95.12 88 ILE A CA 1
ATOM 728 C C . ILE A 1 88 ? -9.211 10.304 -6.986 1.00 95.12 88 ILE A C 1
ATOM 730 O O . ILE A 1 88 ? -9.924 9.503 -6.379 1.00 95.12 88 ILE A O 1
ATOM 734 N N . LYS A 1 89 ? -7.902 10.408 -6.729 1.00 93.75 89 LYS A N 1
ATOM 735 C CA . LYS A 1 89 ? -7.235 9.647 -5.658 1.00 93.75 89 LYS A CA 1
ATOM 736 C C . LYS A 1 89 ? -7.784 10.027 -4.286 1.00 93.75 89 LYS A C 1
ATOM 738 O O . LYS A 1 89 ? -8.063 9.134 -3.490 1.00 93.75 89 LYS A O 1
ATOM 743 N N . ASN A 1 90 ? -8.005 11.317 -4.040 1.00 93.56 90 ASN A N 1
ATOM 744 C CA . ASN A 1 90 ? -8.593 11.795 -2.791 1.00 93.56 90 ASN A CA 1
ATOM 745 C C . ASN A 1 90 ? -10.021 11.272 -2.611 1.00 93.56 90 ASN A C 1
ATOM 747 O O . ASN A 1 90 ? -10.331 10.717 -1.561 1.00 93.56 90 ASN A O 1
ATOM 751 N N . TYR A 1 91 ? -10.866 11.352 -3.640 1.00 95.38 91 TYR A N 1
ATOM 752 C CA . TYR A 1 91 ? -12.228 10.825 -3.587 1.00 95.38 91 TYR A CA 1
ATOM 753 C C . TYR A 1 91 ? -12.245 9.317 -3.334 1.00 95.38 91 TYR A C 1
ATOM 755 O O . TYR A 1 91 ? -12.985 8.864 -2.462 1.00 95.38 91 TYR A O 1
ATOM 763 N N . LYS A 1 92 ? -11.382 8.542 -4.001 1.00 95.69 92 LYS A N 1
ATOM 764 C CA . LYS A 1 92 ? -11.233 7.102 -3.733 1.00 95.69 92 LYS A CA 1
ATOM 765 C C . LYS A 1 92 ? -10.818 6.827 -2.288 1.00 95.69 92 LYS A C 1
ATOM 767 O O . LYS A 1 92 ? -11.475 6.040 -1.615 1.00 95.69 92 LYS A O 1
ATOM 772 N N . ALA A 1 93 ? -9.812 7.537 -1.778 1.00 94.38 93 ALA A N 1
ATOM 773 C CA . ALA A 1 93 ? -9.380 7.400 -0.389 1.00 94.38 93 ALA A CA 1
ATOM 774 C C . ALA A 1 93 ? -10.501 7.763 0.605 1.00 94.38 93 ALA A C 1
ATOM 776 O O . ALA A 1 93 ? -10.694 7.071 1.605 1.00 94.38 93 ALA A O 1
ATOM 777 N N . THR A 1 94 ? -11.282 8.814 0.326 1.00 95.06 94 THR A N 1
ATOM 778 C CA . THR A 1 94 ? -12.437 9.172 1.165 1.00 95.06 94 THR A CA 1
ATOM 779 C C . THR A 1 94 ? -13.544 8.126 1.100 1.00 95.06 94 THR A C 1
ATOM 781 O O . THR A 1 94 ? -14.117 7.804 2.138 1.00 95.06 94 THR A O 1
ATOM 784 N N . ALA A 1 95 ? -13.817 7.552 -0.073 1.00 96.12 95 ALA A N 1
ATOM 785 C CA . ALA A 1 95 ? -14.813 6.500 -0.237 1.00 96.12 95 ALA A CA 1
ATOM 786 C C . ALA A 1 95 ? -14.422 5.243 0.554 1.00 96.12 95 ALA A C 1
ATOM 788 O O . ALA A 1 95 ? -15.218 4.760 1.355 1.00 96.12 95 ALA A O 1
ATOM 789 N N . GLU A 1 96 ? -13.174 4.783 0.431 1.00 94.88 96 GLU A N 1
ATOM 790 C CA . GLU A 1 96 ? -12.650 3.645 1.200 1.00 94.88 96 GLU A CA 1
ATOM 791 C C . GLU A 1 96 ? -12.712 3.901 2.718 1.00 94.88 96 GLU A C 1
ATOM 793 O O . GLU A 1 96 ? -13.108 3.027 3.496 1.00 94.88 96 GLU A O 1
ATOM 798 N N . ALA A 1 97 ? -12.385 5.121 3.160 1.00 91.94 97 ALA A N 1
ATOM 799 C CA . ALA A 1 97 ? -12.491 5.506 4.565 1.00 91.94 97 ALA A CA 1
ATOM 800 C C . ALA A 1 97 ? -13.948 5.507 5.066 1.00 91.94 97 ALA A C 1
ATOM 802 O O . ALA A 1 97 ? -14.216 5.084 6.195 1.00 91.94 97 ALA A O 1
ATOM 803 N N . LEU A 1 98 ? -14.897 5.959 4.242 1.00 95.50 98 LEU A N 1
ATOM 804 C CA . LEU A 1 98 ? -16.324 5.938 4.565 1.00 95.50 98 LEU A CA 1
ATOM 805 C C . LEU A 1 98 ? -16.880 4.513 4.597 1.00 95.50 98 LEU A C 1
ATOM 807 O O . LEU A 1 98 ? -17.624 4.181 5.517 1.00 95.50 98 LEU A O 1
ATOM 811 N N . GLU A 1 99 ? -16.490 3.646 3.663 1.00 95.62 99 GLU A N 1
ATOM 812 C CA . GLU A 1 99 ? -16.871 2.229 3.673 1.00 95.62 99 GLU A CA 1
ATOM 813 C C . GLU A 1 99 ? -16.339 1.496 4.902 1.00 95.62 99 GLU A C 1
ATOM 815 O O . GLU A 1 99 ? -17.031 0.661 5.493 1.00 95.62 99 GLU A O 1
ATOM 820 N N . LYS A 1 100 ? -15.112 1.819 5.317 1.00 92.94 100 LYS A N 1
ATOM 821 C CA . LYS A 1 100 ? -14.542 1.308 6.561 1.00 92.94 100 LYS A CA 1
ATOM 822 C C . LYS A 1 100 ? -15.359 1.780 7.768 1.00 92.94 100 LYS A C 1
ATOM 824 O O . LYS A 1 100 ? -15.828 0.942 8.534 1.00 92.94 100 LYS A O 1
ATOM 829 N N . ARG A 1 101 ? -15.650 3.082 7.878 1.00 93.00 101 ARG A N 1
ATOM 830 C CA . ARG A 1 101 ? -16.498 3.630 8.957 1.00 93.00 101 ARG A CA 1
ATOM 831 C C . ARG A 1 101 ? -17.901 3.026 8.976 1.00 93.00 101 ARG A C 1
ATOM 833 O O . ARG A 1 101 ? -18.419 2.728 10.047 1.00 93.00 101 ARG A O 1
ATOM 840 N N . LYS A 1 102 ? -18.508 2.807 7.807 1.00 95.31 102 LYS A N 1
ATOM 841 C CA . LYS A 1 102 ? -19.831 2.180 7.676 1.00 95.31 102 LYS A CA 1
ATOM 842 C C . LYS A 1 102 ? -19.864 0.774 8.285 1.00 95.31 102 LYS A C 1
ATOM 844 O O . LYS A 1 102 ? -20.903 0.377 8.802 1.00 95.31 102 LYS A O 1
ATOM 849 N N . ARG A 1 103 ? -18.747 0.039 8.240 1.00 93.62 103 ARG A N 1
ATOM 850 C CA . ARG A 1 103 ? -18.601 -1.278 8.880 1.00 93.62 103 ARG A CA 1
ATOM 851 C C . ARG A 1 103 ? -18.260 -1.180 10.368 1.00 93.62 103 ARG A C 1
ATOM 853 O O . ARG A 1 103 ? -18.851 -1.893 11.166 1.00 93.62 103 ARG A O 1
ATOM 860 N N . GLU A 1 104 ? -17.384 -0.258 10.757 1.00 91.88 104 GLU A N 1
ATOM 861 C CA . GLU A 1 104 ? -16.924 -0.125 12.149 1.00 91.88 104 GLU A CA 1
ATOM 862 C C . GLU A 1 104 ? -17.992 0.434 13.102 1.00 91.88 104 GLU A C 1
ATOM 864 O O . GLU A 1 104 ? -18.090 -0.001 14.246 1.00 91.88 104 GLU A O 1
ATOM 869 N N . ILE A 1 105 ? -18.817 1.388 12.656 1.00 94.12 105 ILE A N 1
ATOM 870 C CA . ILE A 1 105 ? -19.859 2.007 13.496 1.00 94.12 105 ILE A CA 1
ATOM 871 C C . ILE A 1 105 ? -20.844 0.973 14.074 1.00 94.12 105 ILE A C 1
ATOM 873 O O . ILE A 1 105 ? -21.032 0.974 15.292 1.00 94.12 105 ILE A O 1
ATOM 877 N N . PRO A 1 106 ? -21.484 0.087 13.284 1.00 95.44 106 PRO A N 1
ATOM 878 C CA . PRO A 1 106 ? -22.406 -0.899 13.845 1.00 95.44 106 PRO A CA 1
ATOM 879 C C . PRO A 1 106 ? -21.702 -1.903 14.765 1.00 95.44 106 PRO A C 1
ATOM 881 O O . P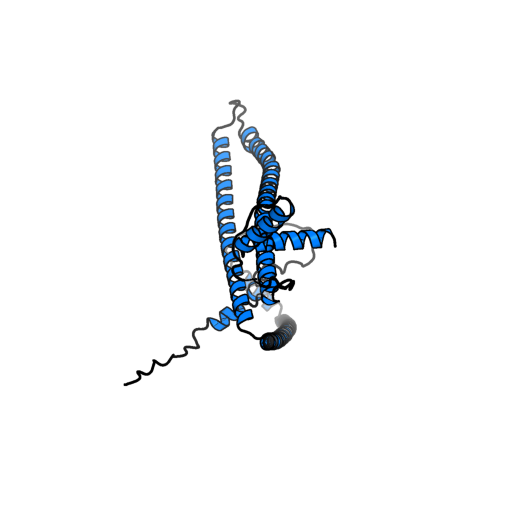RO A 1 106 ? -22.294 -2.316 15.761 1.00 95.44 106 PRO A O 1
ATOM 884 N N . GLU A 1 107 ? -20.443 -2.254 14.493 1.00 93.19 107 GLU A N 1
ATOM 885 C CA . GLU A 1 107 ? -19.641 -3.115 15.370 1.00 93.19 107 GLU A CA 1
ATOM 886 C C . GLU A 1 107 ? -19.369 -2.447 16.724 1.00 93.19 107 GLU A C 1
ATOM 888 O O . GLU A 1 107 ? -19.570 -3.074 17.765 1.00 93.19 107 GLU A O 1
ATOM 893 N N . LEU A 1 108 ? -18.999 -1.162 16.723 1.00 91.19 108 LEU A N 1
ATOM 894 C CA . LEU A 1 108 ? -18.798 -0.356 17.931 1.00 91.19 108 LEU A CA 1
ATOM 895 C C . LEU A 1 108 ? -20.096 -0.160 18.720 1.00 91.19 108 LEU A C 1
ATOM 897 O O . LEU A 1 108 ? -20.102 -0.229 19.946 1.00 91.19 108 LEU A O 1
ATOM 901 N N . VAL A 1 109 ? -21.220 0.055 18.034 1.00 94.19 109 VAL A N 1
ATOM 902 C CA . VAL A 1 109 ? -22.533 0.143 18.688 1.00 94.19 109 VAL A CA 1
ATOM 903 C C . VAL A 1 109 ? -22.907 -1.201 19.312 1.00 94.19 109 VAL A C 1
ATOM 905 O O . VAL A 1 109 ? -23.407 -1.243 20.437 1.00 94.19 109 VAL A O 1
ATOM 908 N N . ALA A 1 110 ? -22.662 -2.311 18.613 1.00 94.44 110 ALA A N 1
ATOM 909 C CA . ALA A 1 110 ? -22.950 -3.645 19.123 1.00 94.44 110 ALA A CA 1
ATOM 910 C C . ALA A 1 110 ? -22.050 -4.016 20.313 1.00 94.44 110 ALA A C 1
ATOM 912 O O . ALA A 1 110 ? -22.539 -4.594 21.284 1.00 94.44 110 ALA A O 1
ATOM 913 N N . SER A 1 111 ? -20.759 -3.676 20.272 1.00 92.00 111 SER A N 1
ATOM 914 C CA . SER A 1 111 ? -19.835 -3.913 21.386 1.00 92.00 111 SER A CA 1
ATOM 915 C C . SER A 1 111 ? -20.182 -3.051 22.600 1.00 92.00 111 SER A C 1
ATOM 917 O O . SER A 1 111 ? -20.222 -3.573 23.711 1.00 92.00 111 SER A O 1
ATOM 919 N N . PHE A 1 112 ? -20.537 -1.779 22.397 1.00 94.12 112 PHE A N 1
ATOM 920 C CA . PHE A 1 112 ? -21.001 -0.893 23.463 1.00 94.12 112 PHE A CA 1
ATOM 921 C C . PHE A 1 112 ? -22.282 -1.419 24.119 1.00 94.12 112 PHE A C 1
ATOM 923 O O . PHE A 1 112 ? -22.352 -1.540 25.341 1.00 94.12 112 PHE A O 1
ATOM 930 N N . LYS A 1 113 ? -23.286 -1.810 23.321 1.00 93.94 113 LYS A N 1
ATOM 931 C CA . LYS A 1 113 ? -24.531 -2.388 23.850 1.00 93.94 113 LYS A CA 1
ATOM 932 C C . LYS A 1 113 ? -24.272 -3.646 24.678 1.00 93.94 113 LYS A C 1
ATOM 934 O O . LYS A 1 113 ? -24.839 -3.779 25.756 1.00 93.94 113 LYS A O 1
ATOM 939 N N . ARG A 1 114 ? -23.410 -4.551 24.209 1.00 92.69 114 ARG A N 1
ATOM 940 C CA . ARG A 1 114 ? -23.088 -5.784 24.945 1.00 92.69 114 ARG A CA 1
ATOM 941 C C . ARG A 1 114 ? -22.305 -5.506 26.226 1.00 92.69 114 ARG A C 1
ATOM 943 O O . ARG A 1 114 ? -22.683 -5.991 27.284 1.00 92.69 114 ARG A O 1
ATOM 950 N N . ASN A 1 115 ? -21.240 -4.717 26.145 1.00 90.19 115 ASN A N 1
ATOM 951 C CA . ASN A 1 115 ? -20.280 -4.589 27.242 1.00 90.19 115 ASN A CA 1
ATOM 952 C C . ASN A 1 115 ? -20.691 -3.551 28.291 1.00 90.19 115 ASN A C 1
ATOM 954 O O . ASN A 1 115 ? -20.366 -3.720 29.460 1.00 90.19 115 ASN A O 1
ATOM 958 N N . VAL A 1 116 ? -21.392 -2.492 27.881 1.00 92.00 116 VAL A N 1
ATOM 959 C CA . VAL A 1 116 ? -21.787 -1.388 28.767 1.00 92.00 116 VAL A CA 1
ATOM 960 C C . VAL A 1 116 ? -23.257 -1.512 29.148 1.00 92.00 116 VAL A C 1
ATOM 962 O O . VAL A 1 116 ? -23.579 -1.599 30.327 1.00 92.00 116 VAL A O 1
ATOM 965 N N . VAL A 1 117 ? -24.156 -1.579 28.161 1.00 90.31 117 VAL A N 1
ATOM 966 C CA . VAL A 1 117 ? -25.606 -1.558 28.433 1.00 90.31 117 VAL A CA 1
ATOM 967 C C . VAL A 1 117 ? -26.102 -2.883 29.007 1.00 90.31 117 VAL A C 1
ATOM 969 O O . VAL A 1 117 ? -26.895 -2.869 29.932 1.00 90.31 117 VAL A O 1
ATOM 972 N N . GLN A 1 118 ? -25.668 -4.026 28.477 1.00 89.56 118 GLN A N 1
ATOM 973 C CA . GLN A 1 118 ? -26.110 -5.338 28.968 1.00 89.56 118 GLN A CA 1
ATOM 974 C C . GLN A 1 118 ? -25.198 -5.870 30.077 1.00 89.56 118 GLN A C 1
ATOM 976 O O . GLN A 1 118 ? -25.687 -6.400 31.067 1.00 89.56 118 GLN A O 1
ATOM 981 N N . GLY A 1 119 ? -23.879 -5.721 29.923 1.00 86.06 119 GLY A N 1
ATOM 982 C CA . GLY A 1 119 ? -22.894 -6.236 30.876 1.00 86.06 119 GLY A CA 1
ATOM 983 C C . GLY A 1 119 ? -22.704 -5.393 32.139 1.00 86.06 119 GLY A C 1
ATOM 984 O O . GLY A 1 119 ? -22.242 -5.929 33.142 1.00 86.06 119 GLY A O 1
ATOM 985 N N . GLY A 1 120 ? -23.038 -4.099 32.104 1.00 86.19 120 GLY A N 1
ATOM 986 C CA . GLY A 1 120 ? -22.829 -3.168 33.219 1.00 86.19 120 GLY A CA 1
ATOM 987 C C . GLY A 1 120 ? -24.103 -2.669 33.898 1.00 86.19 120 GLY A C 1
ATOM 988 O O . GLY A 1 120 ? -24.016 -1.807 34.771 1.00 86.19 120 GLY A O 1
ATOM 989 N N . TYR A 1 121 ? -25.276 -3.164 33.492 1.00 90.75 121 TYR A N 1
ATOM 990 C CA . TYR A 1 121 ? -26.556 -2.742 34.055 1.00 90.75 121 TYR A CA 1
ATOM 991 C C . TYR A 1 121 ? -26.823 -3.413 35.398 1.00 90.75 121 TYR A C 1
ATOM 993 O O . TYR A 1 121 ? -26.908 -4.638 35.484 1.00 90.75 121 TYR A O 1
ATOM 1001 N N . ASP A 1 122 ? -27.005 -2.596 36.432 1.00 88.25 122 ASP A N 1
ATOM 1002 C CA . ASP A 1 122 ? -27.434 -3.066 37.739 1.00 88.25 122 ASP A CA 1
ATOM 1003 C C . ASP A 1 122 ? -28.952 -2.896 37.874 1.00 88.25 122 ASP A C 1
ATOM 1005 O O . ASP A 1 122 ? -29.478 -1.781 37.953 1.00 88.25 122 ASP A O 1
ATOM 1009 N N . ALA A 1 123 ? -29.664 -4.022 37.925 1.00 86.12 123 ALA A N 1
ATOM 1010 C CA . ALA A 1 123 ? -31.118 -4.052 38.049 1.00 86.12 123 ALA A CA 1
ATOM 1011 C C . ALA A 1 123 ? -31.630 -3.414 39.353 1.00 86.12 123 ALA A C 1
ATOM 1013 O O . ALA A 1 123 ? -32.785 -2.999 39.403 1.00 86.12 123 ALA A O 1
ATOM 1014 N N . ARG A 1 124 ? -30.796 -3.314 40.401 1.00 86.88 124 ARG A N 1
ATOM 1015 C CA . ARG A 1 124 ? -31.181 -2.692 41.680 1.00 86.88 124 ARG A CA 1
ATOM 1016 C C . ARG A 1 124 ? -31.167 -1.167 41.613 1.00 86.88 124 ARG A C 1
ATOM 1018 O O . ARG A 1 124 ? -32.011 -0.526 42.228 1.00 86.88 124 ARG A O 1
ATOM 1025 N N . LEU A 1 125 ? -30.212 -0.602 40.876 1.00 84.50 125 LEU A N 1
ATOM 1026 C CA . LEU A 1 125 ? -30.052 0.845 40.690 1.00 84.50 125 LEU A CA 1
ATOM 1027 C C . LEU A 1 125 ? -30.800 1.364 39.455 1.00 84.50 125 LEU A C 1
ATOM 1029 O O . LEU A 1 125 ? -30.965 2.571 39.302 1.00 84.50 125 LEU A O 1
ATOM 1033 N N . GLY A 1 126 ? -31.237 0.470 38.561 1.00 86.56 126 GLY A N 1
ATOM 1034 C CA . GLY A 1 126 ? -31.884 0.834 37.301 1.00 86.56 126 GLY A CA 1
ATOM 1035 C C . GLY A 1 126 ? -30.948 1.559 36.327 1.00 86.56 126 GLY A C 1
ATOM 1036 O O . GLY A 1 126 ? -31.419 2.188 35.379 1.00 86.56 126 GLY A O 1
ATOM 1037 N N . ALA A 1 127 ? -29.635 1.489 36.556 1.00 88.25 127 ALA A N 1
ATOM 1038 C CA . ALA A 1 127 ? -28.617 2.263 35.858 1.00 88.25 127 ALA A CA 1
ATOM 1039 C C . ALA A 1 127 ? -27.352 1.431 35.597 1.00 88.25 127 ALA A C 1
ATOM 1041 O O . ALA A 1 127 ? -27.116 0.397 36.222 1.00 88.25 127 ALA A O 1
ATOM 1042 N N . VAL A 1 128 ? -26.531 1.894 34.653 1.00 88.38 128 VAL A N 1
ATOM 1043 C CA . VAL A 1 128 ? -25.227 1.290 34.350 1.00 88.38 128 VAL A CA 1
ATOM 1044 C C . VAL A 1 128 ? -24.184 1.794 35.344 1.00 88.38 128 VAL A C 1
ATOM 1046 O O . VAL A 1 128 ? -24.075 3.001 35.567 1.00 88.38 128 VAL A O 1
ATOM 1049 N N . ALA A 1 129 ? -23.388 0.884 35.905 1.00 89.88 129 ALA A N 1
ATOM 1050 C CA . ALA A 1 129 ? -22.292 1.243 36.797 1.00 89.88 129 ALA A CA 1
ATOM 1051 C C . ALA A 1 129 ? -21.248 2.102 36.061 1.00 89.88 129 ALA A C 1
ATOM 1053 O O . ALA A 1 129 ? -20.722 1.701 35.018 1.00 89.88 129 ALA A O 1
ATOM 1054 N N . SER A 1 130 ? -20.904 3.265 36.616 1.00 88.88 130 SER A N 1
ATOM 1055 C CA . SER A 1 130 ? -19.948 4.209 36.015 1.00 88.88 130 SER A CA 1
ATOM 1056 C C . SER A 1 130 ? -18.582 3.574 35.725 1.00 88.88 130 SER A C 1
ATOM 1058 O O . SER A 1 130 ? -17.979 3.858 34.691 1.00 88.88 130 SER A O 1
ATOM 1060 N N . GLU A 1 131 ? -18.129 2.654 36.577 1.00 89.25 131 GLU A N 1
ATOM 1061 C CA . GLU A 1 131 ? -16.882 1.900 36.403 1.00 89.25 131 GLU A CA 1
ATOM 1062 C C . GLU A 1 131 ? -16.851 1.103 35.093 1.00 89.25 131 GLU A C 1
ATOM 1064 O O . GLU A 1 131 ? -15.826 1.060 34.413 1.00 89.25 131 GLU A O 1
ATOM 1069 N N . THR A 1 132 ? -17.976 0.506 34.688 1.00 90.69 132 THR A N 1
ATOM 1070 C CA . THR A 1 132 ? -18.043 -0.264 33.433 1.00 90.69 132 THR A CA 1
ATOM 1071 C C . THR A 1 132 ? -17.928 0.632 32.204 1.00 90.69 132 THR A C 1
ATOM 1073 O O . THR A 1 132 ? -17.262 0.267 31.233 1.00 90.69 132 THR A O 1
ATOM 1076 N N . LEU A 1 133 ? -18.501 1.838 32.268 1.00 91.38 133 LEU A N 1
ATOM 1077 C CA . LEU A 1 133 ? -18.358 2.847 31.223 1.00 91.38 133 LEU A CA 1
ATOM 1078 C C . LEU A 1 133 ? -16.912 3.359 31.137 1.00 91.38 133 LEU A C 1
ATOM 1080 O O . LEU A 1 133 ? -16.361 3.437 30.038 1.00 91.38 133 LEU A O 1
ATOM 1084 N N . LEU A 1 134 ? -16.287 3.663 32.280 1.00 93.94 134 LEU A N 1
ATOM 1085 C CA . LEU A 1 134 ? -14.893 4.116 32.350 1.00 93.94 134 LEU A CA 1
ATOM 1086 C C . LEU A 1 134 ? -13.933 3.057 31.802 1.00 93.94 134 LEU A C 1
ATOM 1088 O O . LEU A 1 134 ? -13.126 3.353 30.922 1.00 93.94 134 LEU A O 1
ATOM 1092 N N . ARG A 1 135 ? -14.098 1.798 32.215 1.00 93.38 135 ARG A N 1
ATOM 1093 C CA . ARG A 1 135 ? -13.297 0.679 31.711 1.00 93.38 135 ARG A CA 1
ATOM 1094 C C . ARG A 1 135 ? -13.456 0.488 30.202 1.00 93.38 135 ARG A C 1
ATOM 1096 O O . ARG A 1 135 ? -12.478 0.243 29.498 1.00 93.38 135 ARG A O 1
ATOM 1103 N N . TYR A 1 136 ? -14.677 0.605 29.675 1.00 93.50 136 TYR A N 1
ATOM 1104 C CA . TYR A 1 136 ? -14.899 0.542 28.228 1.00 93.50 136 TYR A CA 1
ATOM 1105 C C . TYR A 1 136 ? -14.190 1.689 27.493 1.00 93.50 136 TYR A C 1
ATOM 1107 O O . TYR A 1 136 ? -13.594 1.473 26.434 1.00 93.50 136 TYR A O 1
ATOM 1115 N N . HIS A 1 137 ? -14.210 2.896 28.063 1.00 93.12 137 HIS A N 1
ATOM 1116 C CA . HIS A 1 137 ? -13.507 4.047 27.508 1.00 93.12 137 HIS A CA 1
ATOM 1117 C C . HIS A 1 137 ? -11.985 3.834 27.488 1.00 93.12 137 HIS A C 1
ATOM 1119 O O . HIS A 1 137 ? -11.358 4.062 26.454 1.00 93.12 137 HIS A O 1
ATOM 1125 N N . GLU A 1 138 ? -11.390 3.324 28.567 1.00 95.31 138 GLU A N 1
ATOM 1126 C CA . GLU A 1 138 ? -9.962 2.970 28.627 1.00 95.31 138 GLU A CA 1
ATOM 1127 C C . GLU A 1 138 ? -9.570 1.940 27.558 1.00 95.31 138 GLU A C 1
ATOM 1129 O O . GLU A 1 138 ? -8.574 2.111 26.850 1.00 95.31 138 GLU A O 1
ATOM 1134 N N . ILE A 1 139 ? -10.387 0.900 27.364 1.00 93.25 139 ILE A N 1
ATOM 1135 C CA . ILE A 1 139 ? -10.172 -0.101 26.307 1.00 93.25 139 ILE A CA 1
ATOM 1136 C C . ILE A 1 139 ? -10.235 0.550 24.915 1.00 93.25 139 ILE A C 1
ATOM 1138 O O . ILE A 1 139 ? -9.421 0.250 24.042 1.00 93.25 139 ILE A O 1
ATOM 1142 N N . CYS A 1 140 ? -11.170 1.475 24.688 1.00 92.38 140 CYS A N 1
ATOM 1143 C CA . CYS A 1 140 ? -11.255 2.197 23.418 1.00 92.38 140 CYS A CA 1
ATOM 1144 C C . CYS A 1 140 ? -10.038 3.103 23.182 1.00 92.38 140 CYS A C 1
ATOM 1146 O O . CYS A 1 140 ? -9.555 3.198 22.052 1.00 92.38 140 CYS A O 1
ATOM 1148 N N . MET A 1 141 ? -9.547 3.771 24.227 1.00 95.19 141 MET A N 1
ATOM 1149 C CA . MET A 1 141 ? -8.383 4.656 24.144 1.00 95.19 141 MET A CA 1
ATOM 1150 C C . MET A 1 141 ? -7.106 3.871 23.861 1.00 95.19 141 MET A C 1
ATOM 1152 O O . MET A 1 141 ? -6.417 4.168 22.887 1.00 95.19 141 MET A O 1
ATOM 1156 N N . THR A 1 142 ? -6.857 2.800 24.612 1.00 96.00 142 THR A N 1
ATOM 1157 C CA . THR A 1 142 ? -5.717 1.898 24.378 1.00 96.00 142 THR A CA 1
ATOM 1158 C C . THR A 1 142 ? -5.772 1.276 22.981 1.00 96.00 142 THR A C 1
ATOM 1160 O O . THR A 1 142 ? -4.764 1.233 22.276 1.00 96.00 142 THR A O 1
ATOM 1163 N N . HIS A 1 143 ? -6.954 0.872 22.499 1.00 92.12 143 HIS A N 1
ATOM 1164 C CA . HIS A 1 143 ? -7.103 0.394 21.124 1.00 92.12 143 HIS A CA 1
ATOM 1165 C C . HIS A 1 143 ? -6.705 1.463 20.094 1.00 92.12 143 HIS A C 1
ATOM 1167 O O . HIS A 1 143 ? -5.925 1.177 19.184 1.00 92.12 143 HIS A O 1
ATOM 1173 N N . LYS A 1 144 ? -7.170 2.708 20.250 1.00 93.50 144 LYS A N 1
ATOM 1174 C CA . LYS A 1 144 ? -6.777 3.819 19.367 1.00 93.50 144 LYS A CA 1
ATOM 1175 C C . LYS A 1 144 ? -5.272 4.083 19.413 1.00 93.50 144 LYS A C 1
ATOM 1177 O O . LYS A 1 144 ? -4.665 4.250 18.360 1.00 93.50 144 LYS A O 1
ATOM 1182 N N . GLU A 1 145 ? -4.655 4.058 20.591 1.00 96.50 145 GLU A N 1
ATOM 1183 C CA . GLU A 1 145 ? -3.201 4.209 20.745 1.00 96.50 145 GLU A CA 1
ATOM 1184 C C . GLU A 1 145 ? -2.431 3.108 20.008 1.00 96.50 145 GLU A C 1
ATOM 1186 O O . GLU A 1 145 ? -1.492 3.397 19.264 1.00 96.50 145 GLU A O 1
ATOM 1191 N N . THR A 1 146 ? -2.857 1.845 20.128 1.00 95.75 146 THR A N 1
ATOM 1192 C CA . THR A 1 146 ? -2.223 0.741 19.386 1.00 95.75 146 THR A CA 1
ATOM 1193 C C . THR A 1 146 ? -2.355 0.909 17.872 1.00 95.75 146 THR A C 1
ATOM 1195 O O . THR A 1 146 ? -1.397 0.648 17.142 1.00 95.75 146 THR A O 1
ATOM 1198 N N . GLN A 1 147 ? -3.501 1.399 17.386 1.00 93.19 147 GLN A N 1
ATOM 1199 C CA . GLN A 1 147 ? -3.689 1.708 15.969 1.00 93.19 147 GLN A CA 1
ATOM 1200 C C . GLN A 1 147 ? -2.782 2.855 15.511 1.00 93.19 147 GLN A C 1
ATOM 1202 O O . GLN A 1 147 ? -2.150 2.739 14.463 1.00 93.19 147 GLN A O 1
ATOM 1207 N N . ILE A 1 148 ? -2.668 3.931 16.297 1.00 95.88 148 ILE A N 1
ATOM 1208 C CA . ILE A 1 148 ? -1.769 5.057 16.004 1.00 95.88 148 ILE A CA 1
ATOM 1209 C C . ILE A 1 148 ? -0.329 4.557 15.889 1.00 95.88 148 ILE A C 1
ATOM 1211 O O . ILE A 1 148 ? 0.324 4.798 14.874 1.00 95.88 148 ILE A O 1
ATOM 1215 N N . ASN A 1 149 ? 0.148 3.798 16.877 1.00 96.19 149 ASN A N 1
ATOM 1216 C CA . ASN A 1 149 ? 1.504 3.250 16.874 1.00 96.19 149 ASN A CA 1
ATOM 1217 C C . ASN A 1 149 ? 1.750 2.343 15.664 1.00 96.19 149 ASN A C 1
ATOM 1219 O O . ASN A 1 149 ? 2.785 2.452 15.005 1.00 96.19 149 ASN A O 1
ATOM 1223 N N . ARG A 1 150 ? 0.773 1.500 15.312 1.00 95.38 150 ARG A N 1
ATOM 1224 C CA . ARG A 1 150 ? 0.836 0.676 14.103 1.00 95.38 150 ARG A CA 1
ATOM 1225 C C . ARG A 1 150 ? 0.973 1.534 12.843 1.00 95.38 150 ARG A C 1
ATOM 1227 O O . ARG A 1 150 ? 1.868 1.278 12.040 1.00 95.38 150 ARG A O 1
ATOM 1234 N N . PHE A 1 151 ? 0.136 2.556 12.674 1.00 94.75 151 PHE A N 1
ATOM 1235 C CA . PHE A 1 151 ? 0.202 3.437 11.506 1.00 94.75 151 PHE A CA 1
ATOM 1236 C C . PHE A 1 151 ? 1.507 4.235 11.444 1.00 94.75 151 PHE A C 1
ATOM 1238 O O . PHE A 1 151 ? 2.038 4.444 10.355 1.00 94.75 151 PHE A O 1
ATOM 1245 N N . LEU A 1 152 ? 2.068 4.642 12.586 1.00 96.94 152 LEU A N 1
ATOM 1246 C CA . LEU A 1 152 ? 3.375 5.299 12.639 1.00 96.94 152 LEU A CA 1
ATOM 1247 C C . LEU A 1 152 ? 4.490 4.372 12.142 1.00 96.94 152 LEU A C 1
ATOM 1249 O O . LEU A 1 152 ? 5.306 4.785 11.315 1.00 96.94 152 LEU A O 1
ATOM 1253 N N . VAL A 1 153 ? 4.500 3.111 12.584 1.00 97.00 153 VAL A N 1
ATOM 1254 C CA . VAL A 1 153 ? 5.467 2.105 12.116 1.00 97.00 153 VAL A CA 1
ATOM 1255 C C . VAL A 1 153 ? 5.299 1.837 10.619 1.00 97.00 153 VAL A C 1
ATOM 1257 O O . VAL A 1 153 ? 6.284 1.878 9.877 1.00 97.00 153 VAL A O 1
ATOM 1260 N N . GLU A 1 154 ? 4.067 1.616 10.152 1.00 96.38 154 GLU A N 1
ATOM 1261 C CA . GLU A 1 154 ? 3.768 1.403 8.731 1.00 96.38 154 GLU A CA 1
ATOM 1262 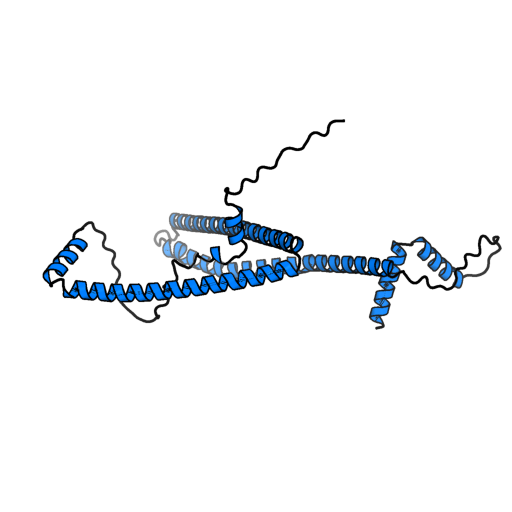C C . GLU A 1 154 ? 4.207 2.610 7.882 1.00 96.38 154 GLU A C 1
ATOM 1264 O O . GLU A 1 154 ? 4.881 2.442 6.865 1.00 96.38 154 GLU A O 1
ATOM 1269 N N . SER A 1 155 ? 3.919 3.833 8.330 1.00 96.00 155 SER A N 1
ATOM 1270 C CA . SER A 1 155 ? 4.334 5.076 7.669 1.00 96.00 155 SER A CA 1
ATOM 1271 C C . SER A 1 155 ? 5.859 5.204 7.578 1.00 96.00 155 SER A C 1
ATOM 1273 O O . SER A 1 155 ? 6.407 5.466 6.501 1.00 96.00 155 SER A O 1
ATOM 1275 N N . CYS A 1 156 ? 6.577 4.951 8.675 1.00 96.75 156 CYS A N 1
ATOM 1276 C CA . CYS A 1 156 ? 8.039 4.934 8.690 1.00 96.75 156 CYS A CA 1
ATOM 1277 C C . CYS A 1 156 ? 8.610 3.899 7.711 1.00 96.75 156 CYS A C 1
ATOM 1279 O O . CYS A 1 156 ? 9.508 4.222 6.927 1.00 96.75 156 CYS A O 1
ATOM 1281 N N . LEU A 1 157 ? 8.052 2.687 7.686 1.00 96.56 157 LEU A N 1
ATOM 1282 C CA . LEU A 1 157 ? 8.467 1.629 6.768 1.00 96.56 157 LEU A CA 1
ATOM 1283 C C . LEU A 1 157 ? 8.237 2.021 5.300 1.00 96.56 157 LEU A C 1
ATOM 1285 O O . LEU A 1 157 ? 9.120 1.832 4.461 1.00 96.56 157 LEU A O 1
ATOM 1289 N N . MET A 1 158 ? 7.087 2.621 4.981 1.00 95.69 158 MET A N 1
ATOM 1290 C CA . MET A 1 158 ? 6.791 3.092 3.624 1.00 95.69 158 MET A CA 1
ATOM 1291 C C . MET A 1 158 ? 7.731 4.218 3.187 1.00 95.69 158 MET A C 1
ATOM 1293 O O . MET A 1 158 ? 8.199 4.227 2.043 1.00 95.69 158 MET A O 1
ATOM 1297 N N . ARG A 1 159 ? 8.095 5.133 4.094 1.00 95.88 159 ARG A N 1
ATOM 1298 C CA . ARG A 1 159 ? 9.105 6.170 3.823 1.00 95.88 159 ARG A CA 1
ATOM 1299 C C . ARG A 1 159 ? 10.471 5.564 3.509 1.00 95.88 159 ARG A C 1
ATOM 1301 O O . ARG A 1 159 ? 11.112 6.002 2.551 1.00 95.88 159 ARG A O 1
ATOM 1308 N N . ILE A 1 160 ? 10.906 4.565 4.280 1.00 96.69 160 ILE A N 1
ATOM 1309 C CA . ILE A 1 160 ? 12.173 3.852 4.048 1.00 96.69 160 ILE A CA 1
ATOM 1310 C C . ILE A 1 160 ? 12.153 3.176 2.673 1.00 96.69 160 ILE A C 1
ATOM 1312 O O . ILE A 1 160 ? 13.042 3.435 1.863 1.00 96.69 160 ILE A O 1
ATOM 1316 N N . ARG A 1 161 ? 11.101 2.413 2.354 1.00 95.12 161 ARG A N 1
ATOM 1317 C CA . ARG A 1 161 ? 10.946 1.747 1.047 1.00 95.12 161 ARG A CA 1
ATOM 1318 C C . ARG A 1 161 ? 10.954 2.733 -0.118 1.00 95.12 161 ARG A C 1
ATOM 1320 O O . ARG A 1 161 ? 11.612 2.507 -1.127 1.00 95.12 161 ARG A O 1
ATOM 1327 N N . THR A 1 162 ? 10.283 3.871 0.037 1.00 95.56 162 THR A N 1
ATOM 1328 C CA . THR A 1 162 ? 10.258 4.927 -0.986 1.00 95.56 162 THR A CA 1
ATOM 1329 C C . THR A 1 162 ? 11.644 5.544 -1.197 1.00 95.56 162 THR A C 1
ATOM 1331 O O . THR A 1 162 ? 12.019 5.877 -2.321 1.00 95.56 162 THR A O 1
ATOM 1334 N N . ARG A 1 163 ? 12.434 5.726 -0.129 1.00 95.62 163 ARG A N 1
ATOM 1335 C CA . ARG A 1 163 ? 13.829 6.190 -0.235 1.00 95.62 163 ARG A CA 1
ATOM 1336 C C . ARG A 1 163 ? 14.707 5.152 -0.931 1.00 95.62 163 ARG A C 1
ATOM 1338 O O . ARG A 1 163 ? 15.418 5.524 -1.857 1.00 95.62 163 ARG A O 1
ATOM 1345 N N . GLN A 1 164 ? 14.597 3.882 -0.546 1.00 95.81 164 GLN A N 1
ATOM 1346 C CA . GLN A 1 164 ? 15.317 2.778 -1.186 1.00 95.81 164 GLN A CA 1
ATOM 1347 C C . GLN A 1 164 ? 14.998 2.699 -2.683 1.00 95.81 164 GLN A C 1
ATOM 1349 O O . GLN A 1 164 ? 15.910 2.681 -3.501 1.00 95.81 164 GLN A O 1
ATOM 1354 N N . MET A 1 165 ? 13.719 2.751 -3.064 1.00 94.56 165 MET A N 1
ATOM 1355 C CA . MET A 1 165 ? 13.318 2.701 -4.473 1.00 94.56 165 MET A CA 1
ATOM 1356 C C . MET A 1 165 ? 13.874 3.884 -5.273 1.00 94.56 165 MET A C 1
ATOM 1358 O O . MET A 1 165 ? 14.421 3.699 -6.356 1.00 94.56 165 MET A O 1
ATOM 1362 N N . ARG A 1 166 ? 13.792 5.104 -4.724 1.00 93.88 166 ARG A N 1
ATOM 1363 C CA . ARG A 1 166 ? 14.380 6.291 -5.365 1.00 93.88 166 ARG A CA 1
ATOM 1364 C C . ARG A 1 166 ? 15.889 6.164 -5.538 1.00 93.88 166 ARG A C 1
ATOM 1366 O O . ARG A 1 166 ? 16.406 6.565 -6.575 1.00 93.88 166 ARG A O 1
ATOM 1373 N N . TRP A 1 167 ? 16.583 5.608 -4.549 1.00 94.50 167 TRP A N 1
ATOM 1374 C CA . TRP A 1 167 ? 18.013 5.346 -4.650 1.00 94.50 167 TRP A CA 1
ATOM 1375 C C . TRP A 1 167 ? 18.319 4.332 -5.761 1.00 94.50 167 TRP A C 1
ATOM 1377 O O . TRP A 1 167 ? 19.142 4.628 -6.619 1.00 94.50 167 TRP A O 1
ATOM 1387 N N . ILE A 1 168 ? 17.587 3.213 -5.836 1.00 94.00 168 ILE A N 1
ATOM 1388 C CA . ILE A 1 168 ? 17.758 2.202 -6.898 1.00 94.00 168 ILE A CA 1
ATOM 1389 C C . ILE A 1 168 ? 17.541 2.810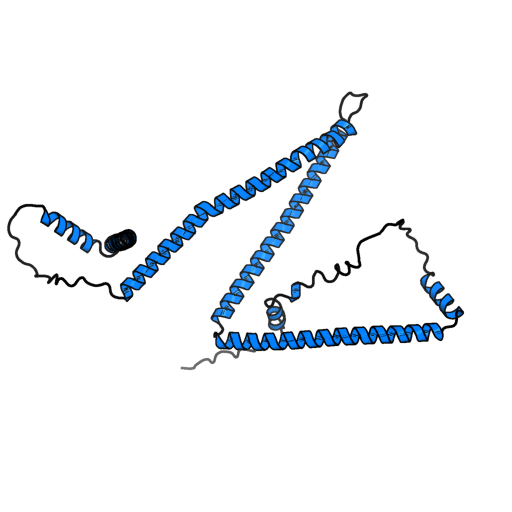 -8.290 1.00 94.00 168 ILE A C 1
ATOM 1391 O O . ILE A 1 168 ? 18.295 2.509 -9.212 1.00 94.00 168 ILE A O 1
ATOM 1395 N N . ILE A 1 169 ? 16.525 3.663 -8.458 1.00 91.12 169 ILE A N 1
ATOM 1396 C CA . ILE A 1 169 ? 16.256 4.338 -9.737 1.00 91.12 169 ILE A CA 1
ATOM 1397 C C . ILE A 1 169 ? 17.438 5.225 -10.133 1.00 91.12 169 ILE A C 1
ATOM 1399 O O . ILE A 1 169 ? 17.945 5.079 -11.240 1.00 91.12 169 ILE A O 1
ATOM 1403 N N . ARG A 1 170 ? 17.932 6.064 -9.213 1.00 92.56 170 ARG A N 1
ATOM 1404 C CA . ARG A 1 170 ? 19.094 6.931 -9.469 1.00 92.56 170 ARG A CA 1
ATOM 1405 C C . ARG A 1 170 ? 20.340 6.133 -9.826 1.00 92.56 170 ARG A C 1
ATOM 1407 O O . ARG A 1 170 ? 21.024 6.469 -10.781 1.00 92.56 170 ARG A O 1
ATOM 1414 N N . GLN A 1 171 ? 20.611 5.053 -9.094 1.00 87.25 171 GLN A N 1
ATOM 1415 C CA . GLN A 1 171 ? 21.726 4.169 -9.423 1.00 87.25 171 GLN A CA 1
ATOM 1416 C C . GLN A 1 171 ? 21.561 3.602 -10.833 1.00 87.25 171 GLN A C 1
ATOM 1418 O O . GLN A 1 171 ? 22.484 3.675 -11.633 1.00 87.25 171 GLN A O 1
ATOM 1423 N N . ARG A 1 172 ? 20.372 3.100 -11.189 1.00 84.81 172 ARG A N 1
ATOM 1424 C CA . ARG A 1 172 ? 20.103 2.592 -12.544 1.00 84.81 172 ARG A CA 1
ATOM 1425 C C . ARG A 1 172 ? 20.272 3.657 -13.625 1.00 84.81 172 ARG A C 1
ATOM 1427 O O . ARG A 1 172 ? 20.723 3.314 -14.710 1.00 84.81 172 ARG A O 1
ATOM 1434 N N . GLU A 1 173 ? 19.905 4.906 -13.364 1.00 85.81 173 GLU A N 1
ATOM 1435 C CA . GLU A 1 173 ? 20.123 6.022 -14.293 1.00 85.81 173 GLU A CA 1
ATOM 1436 C C . GLU A 1 173 ? 21.617 6.292 -14.500 1.00 85.81 173 GLU A C 1
ATOM 1438 O O . GLU A 1 173 ? 22.057 6.374 -15.644 1.00 85.81 173 GLU A O 1
ATOM 1443 N N . ILE A 1 174 ? 22.403 6.324 -13.418 1.00 83.31 174 ILE A N 1
ATOM 1444 C CA . ILE A 1 174 ? 23.865 6.463 -13.481 1.00 83.31 174 ILE A CA 1
ATOM 1445 C C . ILE A 1 174 ? 24.479 5.293 -14.259 1.00 83.31 174 ILE A C 1
ATOM 1447 O O . ILE A 1 174 ? 25.248 5.514 -15.189 1.00 83.31 174 ILE A O 1
ATOM 1451 N N . TRP A 1 175 ? 24.086 4.053 -13.955 1.00 79.44 175 TRP A N 1
ATOM 1452 C CA . TRP A 1 175 ? 24.567 2.861 -14.661 1.00 79.44 175 TRP A CA 1
ATOM 1453 C C . TRP A 1 175 ? 24.202 2.867 -16.149 1.00 79.44 175 TRP A C 1
ATOM 1455 O O . TRP A 1 175 ? 25.004 2.455 -16.980 1.00 79.44 175 TRP A O 1
ATOM 1465 N N . ARG A 1 176 ? 23.007 3.352 -16.508 1.00 80.88 176 ARG A N 1
ATOM 1466 C CA . ARG A 1 176 ? 22.595 3.502 -17.913 1.00 80.88 176 ARG A CA 1
ATOM 1467 C C . ARG A 1 176 ? 23.401 4.564 -18.652 1.00 80.88 176 ARG A C 1
ATOM 1469 O O . ARG A 1 176 ? 23.613 4.403 -19.845 1.00 80.88 176 ARG A O 1
ATOM 1476 N N . ALA A 1 177 ? 23.803 5.632 -17.970 1.00 81.00 177 ALA A N 1
ATOM 1477 C CA . ALA A 1 177 ? 24.641 6.672 -18.556 1.00 81.00 177 ALA A CA 1
ATOM 1478 C C . ALA A 1 177 ? 26.117 6.247 -18.658 1.00 81.00 177 ALA A C 1
ATOM 1480 O O . ALA A 1 177 ? 26.811 6.684 -19.569 1.00 81.00 177 ALA A O 1
ATOM 1481 N N . ALA A 1 178 ? 26.589 5.403 -17.735 1.00 83.44 178 ALA A N 1
ATOM 1482 C CA . ALA A 1 178 ? 27.985 4.982 -17.656 1.00 83.44 178 ALA A CA 1
ATOM 1483 C C . ALA A 1 178 ? 28.375 3.901 -18.678 1.00 83.44 178 ALA A C 1
ATOM 1485 O O . ALA A 1 178 ? 29.531 3.861 -19.085 1.00 83.44 178 ALA A O 1
ATOM 1486 N N . PHE A 1 179 ? 27.444 3.029 -19.085 1.00 82.06 179 PHE A N 1
ATOM 1487 C CA . PHE A 1 179 ? 27.740 1.916 -19.992 1.00 82.06 179 PHE A CA 1
ATOM 1488 C C . PHE A 1 179 ? 27.255 2.153 -21.415 1.00 82.06 179 PHE A C 1
ATOM 1490 O O . PHE A 1 179 ? 26.124 2.580 -21.653 1.00 82.06 179 PHE A O 1
ATOM 1497 N N . THR A 1 180 ? 28.075 1.741 -22.377 1.00 87.88 180 THR A N 1
ATOM 1498 C CA . THR A 1 180 ? 27.620 1.580 -23.757 1.00 87.88 180 THR A CA 1
ATOM 1499 C C . THR A 1 180 ? 26.645 0.394 -23.873 1.00 87.88 180 THR A C 1
ATOM 1501 O O . THR A 1 180 ? 26.708 -0.558 -23.086 1.00 87.88 180 THR A O 1
ATOM 1504 N N . PRO A 1 181 ? 25.745 0.381 -24.877 1.00 83.69 181 PRO A N 1
ATOM 1505 C CA . PRO A 1 181 ? 24.815 -0.734 -25.085 1.00 83.69 181 PRO A CA 1
ATOM 1506 C C . PRO A 1 181 ? 25.504 -2.100 -25.237 1.00 83.69 181 PRO A C 1
ATOM 1508 O O . PRO A 1 181 ? 24.965 -3.114 -24.797 1.00 83.69 181 PRO A O 1
ATOM 1511 N N . LEU A 1 182 ? 26.704 -2.125 -25.827 1.00 86.62 182 LEU A N 1
ATOM 1512 C CA . LEU A 1 182 ? 27.487 -3.345 -26.029 1.00 86.62 182 LEU A CA 1
ATOM 1513 C C . LEU A 1 182 ? 28.044 -3.903 -24.709 1.00 86.62 182 LEU A C 1
ATOM 1515 O O . LEU A 1 182 ? 27.973 -5.108 -24.468 1.00 86.62 182 LEU A O 1
ATOM 1519 N N . GLU A 1 183 ? 28.566 -3.039 -23.836 1.00 86.31 183 GLU A N 1
ATOM 1520 C CA . GLU A 1 183 ? 29.049 -3.430 -22.504 1.00 86.31 183 GLU A CA 1
ATOM 1521 C C . GLU A 1 183 ? 27.911 -3.962 -21.632 1.00 86.31 183 GLU A C 1
ATOM 1523 O O . GLU A 1 183 ? 28.078 -4.966 -20.935 1.00 86.31 183 GLU A O 1
ATOM 1528 N N . LEU A 1 184 ? 26.731 -3.340 -21.727 1.00 84.00 184 LEU A N 1
ATOM 1529 C CA . LEU A 1 184 ? 25.533 -3.794 -21.028 1.00 84.00 184 LEU A CA 1
ATOM 1530 C C . LEU A 1 184 ? 25.135 -5.214 -21.452 1.00 84.00 184 LEU A C 1
ATOM 1532 O O . LEU A 1 184 ? 24.805 -6.040 -20.599 1.00 84.00 184 LEU A O 1
ATOM 1536 N N . GLU A 1 185 ? 25.179 -5.514 -22.751 1.00 88.62 185 GLU A N 1
ATOM 1537 C CA . GLU A 1 185 ? 24.823 -6.838 -23.264 1.00 88.62 185 GLU A CA 1
ATOM 1538 C C . GLU A 1 185 ? 25.861 -7.900 -22.885 1.00 88.62 185 GLU A C 1
ATOM 1540 O O . GLU A 1 185 ? 25.502 -8.988 -22.432 1.00 88.62 185 GLU A O 1
ATOM 1545 N N . ARG A 1 186 ? 27.154 -7.560 -22.941 1.00 90.00 186 ARG A N 1
ATOM 1546 C CA . ARG A 1 186 ? 28.223 -8.436 -22.443 1.00 90.00 186 ARG A CA 1
ATOM 1547 C C . ARG A 1 186 ? 28.036 -8.766 -20.961 1.00 90.00 186 ARG A C 1
ATOM 1549 O O . ARG A 1 186 ? 28.134 -9.929 -20.575 1.00 90.00 186 ARG A O 1
ATOM 1556 N N . MET A 1 187 ? 27.742 -7.764 -20.134 1.00 89.06 187 MET A N 1
ATOM 1557 C CA . MET A 1 187 ? 27.506 -7.963 -18.703 1.00 89.06 187 MET A CA 1
ATOM 1558 C C . MET A 1 187 ? 26.274 -8.842 -18.448 1.00 89.06 187 MET A C 1
ATOM 1560 O O . MET A 1 187 ? 26.313 -9.708 -17.577 1.00 89.06 187 MET A O 1
ATOM 1564 N N . ARG A 1 188 ? 25.194 -8.676 -19.224 1.00 89.44 188 ARG A N 1
ATOM 1565 C CA . ARG A 1 188 ? 24.005 -9.542 -19.133 1.00 89.44 188 ARG A CA 1
ATOM 1566 C C . ARG A 1 188 ? 24.323 -10.998 -19.440 1.00 89.44 188 ARG A C 1
ATOM 1568 O O . ARG A 1 188 ? 23.854 -11.867 -18.710 1.00 89.44 188 ARG A O 1
ATOM 1575 N N . LEU A 1 189 ? 25.113 -11.258 -20.480 1.00 93.06 189 LEU A N 1
ATOM 1576 C CA . LEU A 1 189 ? 25.528 -12.614 -20.840 1.00 93.06 189 LEU A CA 1
ATOM 1577 C C . LEU A 1 189 ? 26.368 -13.258 -19.730 1.00 93.06 189 LEU A C 1
ATOM 1579 O O . LEU A 1 189 ? 26.083 -14.388 -19.343 1.00 93.06 189 LEU A O 1
ATOM 1583 N N . LEU A 1 190 ? 27.333 -12.518 -19.173 1.00 93.88 190 LEU A N 1
ATOM 1584 C CA . LEU A 1 190 ? 28.162 -12.987 -18.056 1.00 93.88 190 LEU A CA 1
ATOM 1585 C C . LEU A 1 190 ? 27.334 -13.254 -16.794 1.00 93.88 190 LEU A C 1
ATOM 1587 O O . LEU A 1 190 ? 27.474 -14.295 -16.164 1.00 93.88 190 LEU A O 1
ATOM 1591 N N . HIS A 1 191 ? 26.420 -12.352 -16.435 1.00 92.44 191 HIS A N 1
ATOM 1592 C CA . HIS A 1 191 ? 25.518 -12.594 -15.309 1.00 92.44 191 HIS A CA 1
ATOM 1593 C C . HIS A 1 191 ? 24.639 -13.826 -15.549 1.00 92.44 191 HIS A C 1
ATOM 1595 O O . HIS A 1 191 ? 24.481 -14.645 -14.647 1.00 92.44 191 HIS A O 1
ATOM 1601 N N . ALA A 1 192 ? 24.080 -13.988 -16.751 1.00 93.88 192 ALA A N 1
ATOM 1602 C CA . ALA A 1 192 ? 23.246 -15.138 -17.078 1.00 93.88 192 ALA A CA 1
ATOM 1603 C C . ALA A 1 192 ? 24.017 -16.464 -16.989 1.00 93.88 192 ALA A C 1
ATOM 1605 O O . ALA A 1 192 ? 23.450 -17.444 -16.507 1.00 93.88 192 ALA A O 1
ATOM 1606 N N . SER A 1 193 ? 25.289 -16.509 -17.406 1.00 95.62 193 SER A N 1
ATOM 1607 C CA . SER A 1 193 ? 26.118 -17.709 -17.244 1.00 95.62 193 SER A CA 1
ATOM 1608 C C . SER A 1 193 ? 26.415 -17.994 -15.772 1.00 95.62 193 SER A C 1
ATOM 1610 O O . SER A 1 193 ? 26.176 -19.110 -15.323 1.00 95.62 193 SER A O 1
ATOM 1612 N N . SER A 1 194 ? 26.804 -16.986 -14.983 1.00 94.44 194 SER A N 1
ATOM 1613 C CA . SER A 1 194 ? 27.079 -17.169 -13.550 1.00 94.44 194 SER A CA 1
ATOM 1614 C C . SER A 1 194 ? 25.851 -17.618 -12.749 1.00 94.44 194 SER A C 1
ATOM 1616 O O . SER A 1 194 ? 25.976 -18.420 -11.825 1.00 94.44 194 SER A O 1
ATOM 1618 N N . TYR A 1 195 ? 24.648 -17.137 -13.088 1.00 92.81 195 TYR A N 1
ATOM 1619 C CA . TYR A 1 195 ? 23.415 -17.613 -12.449 1.00 92.81 195 TYR A CA 1
ATOM 1620 C C . TYR A 1 195 ? 23.125 -19.082 -12.773 1.00 92.81 195 TYR A C 1
ATOM 1622 O O . TYR A 1 195 ? 22.703 -19.812 -11.879 1.00 92.81 195 TYR A O 1
ATOM 1630 N N . ARG A 1 196 ? 23.387 -19.526 -14.010 1.00 94.00 196 ARG A N 1
ATOM 1631 C CA . ARG A 1 196 ? 23.245 -20.941 -14.389 1.00 94.00 196 ARG A CA 1
ATOM 1632 C C . ARG A 1 196 ? 24.213 -21.822 -13.607 1.00 94.00 196 ARG A C 1
ATOM 1634 O O . ARG A 1 196 ? 23.763 -22.775 -12.985 1.00 94.00 196 ARG A O 1
ATOM 1641 N N . GLU A 1 197 ? 25.487 -21.440 -13.541 1.00 96.44 197 GLU A N 1
ATOM 1642 C CA . GLU A 1 197 ? 26.499 -22.147 -12.741 1.00 96.44 197 GLU A CA 1
ATOM 1643 C C . GLU A 1 197 ? 26.091 -22.229 -11.259 1.00 96.44 197 GLU A C 1
ATOM 1645 O O . GLU A 1 197 ? 26.187 -23.277 -10.624 1.00 96.44 197 GLU A O 1
ATOM 1650 N N . CYS A 1 198 ? 25.561 -21.138 -10.694 1.00 94.56 198 CYS A N 1
ATOM 1651 C CA . CYS A 1 198 ? 25.055 -21.140 -9.322 1.00 94.56 198 CYS A CA 1
ATOM 1652 C C . CYS A 1 198 ? 23.875 -22.100 -9.123 1.00 94.56 198 CYS A C 1
ATOM 1654 O O . CYS A 1 198 ? 23.762 -22.718 -8.064 1.00 94.56 198 CYS A O 1
ATOM 1656 N N . ASP A 1 199 ? 22.966 -22.194 -10.090 1.00 95.50 199 ASP A N 1
ATOM 1657 C CA . ASP A 1 199 ? 21.803 -23.074 -9.995 1.00 95.50 199 ASP A CA 1
ATOM 1658 C C . ASP A 1 199 ? 22.181 -24.550 -10.190 1.00 95.50 199 ASP A C 1
ATOM 1660 O O . ASP A 1 199 ? 21.645 -25.407 -9.484 1.00 95.50 199 ASP A O 1
ATOM 1664 N N . GLU A 1 200 ? 23.166 -24.839 -11.041 1.00 96.75 200 GLU A N 1
ATOM 1665 C CA . GLU A 1 200 ? 23.781 -26.164 -11.175 1.00 96.75 200 GLU A CA 1
ATOM 1666 C C . GLU A 1 200 ? 24.426 -26.607 -9.855 1.00 96.75 200 GLU A C 1
ATOM 1668 O O . GLU A 1 200 ? 24.071 -27.654 -9.310 1.00 96.75 200 GLU A O 1
ATOM 1673 N N . LEU A 1 201 ? 25.265 -25.759 -9.251 1.00 96.75 201 LEU A N 1
ATOM 1674 C CA . LEU A 1 201 ? 25.888 -26.044 -7.954 1.00 96.75 201 LEU A CA 1
ATOM 1675 C C . LEU A 1 201 ? 24.853 -26.222 -6.833 1.00 96.75 201 LEU A C 1
ATOM 1677 O O . LEU A 1 201 ? 25.007 -27.077 -5.959 1.00 96.75 201 LEU A O 1
ATOM 1681 N N . LYS A 1 202 ? 23.759 -25.450 -6.839 1.00 95.50 202 LYS A N 1
ATOM 1682 C CA . LYS A 1 202 ? 22.658 -25.658 -5.881 1.00 95.50 202 LYS A CA 1
ATOM 1683 C C . LYS A 1 202 ? 22.001 -27.022 -6.072 1.00 95.50 202 LYS A C 1
ATOM 1685 O O . LYS A 1 202 ? 21.699 -27.680 -5.073 1.00 95.50 202 LYS A O 1
ATOM 1690 N N . ALA A 1 203 ? 21.769 -27.443 -7.314 1.00 96.00 203 ALA A N 1
ATOM 1691 C CA . ALA A 1 203 ? 21.203 -28.754 -7.612 1.00 96.00 203 ALA A CA 1
ATOM 1692 C C . ALA A 1 203 ? 22.134 -29.881 -7.135 1.00 96.00 203 ALA A C 1
ATOM 1694 O O . ALA A 1 203 ? 21.669 -30.826 -6.492 1.00 96.00 203 ALA A O 1
ATOM 1695 N N . GLU A 1 204 ? 23.445 -29.741 -7.341 1.00 97.06 204 GLU A N 1
ATOM 1696 C CA . GLU A 1 204 ? 24.451 -30.672 -6.822 1.00 97.06 204 GLU A CA 1
ATOM 1697 C C . GLU A 1 204 ? 24.442 -30.745 -5.292 1.00 97.06 204 GLU A C 1
ATOM 1699 O O . GLU A 1 204 ? 24.420 -31.837 -4.723 1.00 97.06 204 GLU A O 1
ATOM 1704 N N . VAL A 1 205 ? 24.377 -29.604 -4.600 1.00 96.88 205 VAL A N 1
ATOM 1705 C CA . VAL A 1 205 ? 24.294 -29.569 -3.131 1.00 96.88 205 VAL A CA 1
ATOM 1706 C C . VAL A 1 205 ? 23.029 -30.268 -2.629 1.00 96.88 205 VAL A C 1
ATOM 1708 O O . VAL A 1 205 ? 23.078 -31.003 -1.640 1.00 96.88 205 VAL A O 1
ATOM 1711 N N . VAL A 1 206 ? 21.885 -30.067 -3.287 1.00 96.81 206 VAL A N 1
ATOM 1712 C CA . VAL A 1 206 ? 20.638 -30.772 -2.945 1.00 96.81 206 VAL A CA 1
ATOM 1713 C C . VAL A 1 206 ? 20.788 -32.277 -3.169 1.00 96.81 206 VAL A C 1
ATOM 1715 O O . VAL A 1 206 ? 20.397 -33.066 -2.305 1.00 96.81 206 VAL A O 1
ATOM 1718 N N . HIS A 1 207 ? 21.407 -32.684 -4.277 1.00 96.50 207 HIS A N 1
ATOM 1719 C CA . HIS A 1 207 ? 21.676 -34.086 -4.577 1.00 96.50 207 HIS A CA 1
ATOM 1720 C C . HIS A 1 207 ? 22.589 -34.737 -3.524 1.00 96.50 207 HIS A C 1
ATOM 1722 O O . HIS A 1 207 ? 22.277 -35.806 -2.992 1.00 96.50 207 HIS A O 1
ATOM 1728 N N . GLN A 1 208 ? 23.676 -34.062 -3.148 1.00 97.38 208 GLN A N 1
ATOM 1729 C CA . GLN A 1 208 ? 24.591 -34.518 -2.104 1.00 97.38 208 GLN A CA 1
ATOM 1730 C C . GLN A 1 208 ? 23.902 -34.604 -0.739 1.00 97.38 208 GLN A C 1
ATOM 1732 O O . GLN A 1 208 ? 24.068 -35.600 -0.036 1.00 97.38 208 GLN A O 1
ATOM 1737 N N . LYS A 1 209 ? 23.078 -33.614 -0.369 1.00 96.25 209 LYS A N 1
ATOM 1738 C CA . LYS A 1 209 ? 22.276 -33.659 0.866 1.00 96.25 209 LYS A CA 1
ATOM 1739 C C . LYS A 1 209 ? 21.361 -34.875 0.891 1.00 96.25 209 LYS A C 1
ATOM 1741 O O . LYS A 1 209 ? 21.335 -35.586 1.890 1.00 96.25 209 LYS A O 1
ATOM 1746 N N . TRP A 1 210 ? 20.661 -35.144 -0.209 1.00 96.50 210 TRP A N 1
ATOM 1747 C CA . TRP A 1 210 ? 19.808 -36.324 -0.325 1.00 96.50 210 TRP A CA 1
ATOM 1748 C C . TRP A 1 210 ? 20.605 -37.625 -0.147 1.00 96.50 210 TRP A C 1
ATOM 1750 O O . TRP A 1 210 ? 20.196 -38.508 0.613 1.00 96.50 210 TRP A O 1
ATOM 1760 N N . TYR A 1 211 ? 21.776 -37.730 -0.782 1.00 96.88 211 TYR A N 1
ATOM 1761 C CA . TYR A 1 211 ? 22.648 -38.898 -0.654 1.00 96.88 211 TYR A CA 1
ATOM 1762 C C . TYR A 1 211 ? 23.162 -39.087 0.782 1.00 96.88 211 TYR A C 1
ATOM 1764 O O . TYR A 1 211 ? 23.086 -40.190 1.328 1.00 96.88 211 TYR A O 1
ATOM 1772 N N . LEU A 1 212 ? 23.609 -38.009 1.432 1.00 96.38 212 LEU A N 1
ATOM 1773 C CA . LEU A 1 212 ? 24.041 -38.022 2.830 1.00 96.38 212 LEU A CA 1
ATOM 1774 C C . LEU A 1 212 ? 22.901 -38.403 3.777 1.00 96.38 212 LEU A C 1
ATOM 1776 O O . LEU A 1 212 ? 23.104 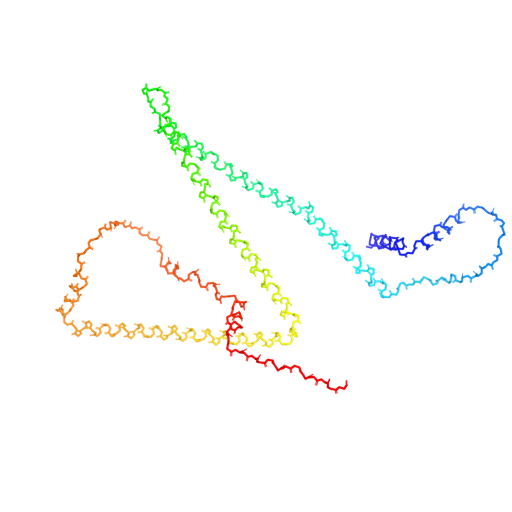-39.250 4.641 1.00 96.38 212 LEU A O 1
ATOM 1780 N N . SER A 1 213 ? 21.693 -37.858 3.598 1.00 95.31 213 SER A N 1
ATOM 1781 C CA . SER A 1 213 ? 20.512 -38.258 4.375 1.00 95.31 213 SER A CA 1
ATOM 1782 C C . SER A 1 213 ? 20.215 -39.751 4.227 1.00 95.31 213 SER A C 1
ATOM 1784 O O . SER A 1 213 ? 19.918 -40.423 5.215 1.00 95.31 213 SER A O 1
ATOM 1786 N N . ARG A 1 214 ? 20.360 -40.306 3.016 1.00 95.88 214 ARG A N 1
ATOM 1787 C CA . ARG A 1 214 ? 20.181 -41.742 2.764 1.00 95.88 214 ARG A CA 1
ATOM 1788 C C . ARG A 1 214 ? 21.266 -42.593 3.427 1.00 95.88 214 ARG A C 1
ATOM 1790 O O . ARG A 1 214 ? 20.956 -43.648 3.979 1.00 95.88 214 ARG A O 1
ATOM 1797 N N . LEU A 1 215 ? 22.526 -42.158 3.384 1.00 95.69 215 LEU A N 1
ATOM 1798 C CA . LEU A 1 215 ? 23.628 -42.835 4.073 1.00 95.69 215 LEU A CA 1
ATOM 1799 C C . LEU A 1 215 ? 23.467 -42.782 5.593 1.00 95.69 215 LEU A C 1
ATOM 1801 O O . LEU A 1 215 ? 23.623 -43.807 6.248 1.00 95.69 215 LEU A O 1
ATOM 1805 N N . LEU A 1 216 ? 23.103 -41.625 6.147 1.00 94.06 216 LEU A N 1
ATOM 1806 C CA . LEU A 1 216 ? 22.817 -41.464 7.571 1.00 94.06 216 LEU A CA 1
ATOM 1807 C C . LEU A 1 216 ? 21.666 -42.365 8.018 1.00 94.06 216 LEU A C 1
ATOM 1809 O O . LEU A 1 216 ? 21.780 -42.982 9.072 1.00 94.06 216 LEU A O 1
ATOM 1813 N N . GLY A 1 217 ? 20.613 -42.504 7.204 1.00 92.69 217 GLY A N 1
ATOM 1814 C CA . GLY A 1 217 ? 19.545 -43.479 7.440 1.00 92.69 217 GLY A CA 1
ATOM 1815 C C . GLY A 1 217 ? 20.089 -44.904 7.567 1.00 92.69 217 GLY A C 1
ATOM 1816 O O . GLY A 1 217 ? 19.859 -45.560 8.575 1.00 92.69 217 GLY A O 1
ATOM 1817 N N . LYS A 1 218 ? 20.929 -45.346 6.620 1.00 93.88 218 LYS A N 1
ATOM 1818 C CA . LYS A 1 218 ? 21.576 -46.669 6.700 1.00 93.88 218 LYS A CA 1
ATOM 1819 C C . LYS A 1 218 ? 22.471 -46.818 7.933 1.00 93.88 218 LYS A C 1
ATOM 1821 O O . LYS A 1 218 ? 22.464 -47.867 8.566 1.00 93.88 218 LYS A O 1
ATOM 1826 N N . VAL A 1 219 ? 23.261 -45.800 8.276 1.00 91.50 219 VAL A N 1
ATOM 1827 C CA . VAL A 1 219 ? 24.131 -45.819 9.467 1.00 91.50 219 VAL A CA 1
ATOM 1828 C C . VAL A 1 219 ? 23.299 -45.898 10.747 1.00 91.50 219 VAL A C 1
ATOM 1830 O O . VAL A 1 219 ? 23.658 -46.645 11.655 1.00 91.50 219 VAL A O 1
ATOM 1833 N N . HIS A 1 220 ? 22.180 -45.175 10.811 1.00 89.88 220 HIS A N 1
ATOM 1834 C CA . HIS A 1 220 ? 21.222 -45.263 11.909 1.00 89.88 220 HIS A CA 1
ATOM 1835 C C . HIS A 1 220 ? 20.632 -46.673 12.011 1.00 89.88 220 HIS A C 1
ATOM 1837 O O . HIS A 1 220 ? 20.651 -47.254 13.091 1.00 89.88 220 HIS A O 1
ATOM 1843 N N . ASP A 1 221 ? 20.222 -47.269 10.888 1.00 88.56 221 ASP A N 1
ATOM 1844 C CA . ASP A 1 221 ? 19.715 -48.645 10.846 1.00 88.56 221 ASP A CA 1
ATOM 1845 C C . ASP A 1 221 ? 20.762 -49.661 11.337 1.00 88.56 221 ASP A C 1
ATOM 1847 O O . ASP A 1 221 ? 20.441 -50.566 12.106 1.00 88.56 221 ASP A O 1
ATOM 1851 N N . TYR A 1 222 ? 22.029 -49.522 10.928 1.00 88.06 222 TYR A N 1
ATOM 1852 C CA . TYR A 1 222 ? 23.117 -50.385 11.407 1.00 88.06 222 TYR A CA 1
ATOM 1853 C C . TYR A 1 222 ? 23.385 -50.202 12.897 1.00 88.06 222 TYR A C 1
ATOM 1855 O O . TYR A 1 222 ? 23.570 -51.185 13.615 1.00 88.06 222 TYR A O 1
ATOM 1863 N N . LYS A 1 223 ? 23.386 -48.956 13.373 1.00 85.38 223 LYS A N 1
ATOM 1864 C CA . LYS A 1 223 ? 23.521 -48.653 14.795 1.00 85.38 223 LYS A CA 1
ATOM 1865 C C . LYS A 1 223 ? 22.386 -49.293 15.591 1.00 85.38 223 LYS A C 1
ATOM 1867 O O . LYS A 1 223 ? 22.661 -49.986 16.560 1.00 85.38 223 LYS A O 1
ATOM 1872 N N . ASP A 1 224 ? 21.140 -49.151 15.150 1.00 81.56 224 ASP A N 1
ATOM 1873 C CA . ASP A 1 224 ? 19.983 -49.756 15.813 1.00 81.56 224 ASP A CA 1
ATOM 1874 C C . ASP A 1 224 ? 20.013 -51.290 15.793 1.00 81.56 224 ASP A C 1
ATOM 1876 O O . ASP A 1 224 ? 19.518 -51.925 16.723 1.00 81.56 224 ASP A O 1
ATOM 1880 N N . ARG A 1 225 ? 20.597 -51.913 14.766 1.00 79.88 225 ARG A N 1
ATOM 1881 C CA . ARG A 1 225 ? 20.774 -53.375 14.720 1.00 79.88 225 ARG A CA 1
ATOM 1882 C C . ARG A 1 225 ? 21.881 -53.869 15.652 1.00 79.88 225 ARG A C 1
ATOM 1884 O O . ARG A 1 225 ? 21.699 -54.894 16.300 1.00 79.88 225 ARG A O 1
ATOM 1891 N N . ASN A 1 226 ? 22.998 -53.148 15.734 1.00 73.81 226 ASN A N 1
ATOM 1892 C CA . ASN A 1 226 ? 24.145 -53.516 16.575 1.00 73.81 226 ASN A CA 1
ATOM 1893 C C . ASN A 1 226 ? 23.912 -53.200 18.053 1.00 73.81 226 ASN A C 1
ATOM 1895 O O . ASN A 1 226 ? 24.473 -53.834 18.946 1.00 73.81 226 ASN A O 1
ATOM 1899 N N . GLU A 1 227 ? 23.071 -52.214 18.328 1.00 67.75 227 GLU A N 1
ATOM 1900 C CA . GLU A 1 227 ? 22.677 -51.875 19.674 1.00 67.75 227 GLU A CA 1
ATOM 1901 C C . GLU A 1 227 ? 21.530 -52.766 20.154 1.00 67.75 227 GLU A C 1
ATOM 1903 O O . GLU A 1 227 ? 20.357 -52.575 19.824 1.00 67.75 227 GLU A O 1
ATOM 1908 N N . GLY A 1 228 ? 21.883 -53.755 20.977 1.00 63.47 228 GLY A N 1
ATOM 1909 C CA . GLY A 1 228 ? 20.922 -54.639 21.626 1.00 63.47 228 GLY A CA 1
ATOM 1910 C C . GLY A 1 228 ? 19.841 -53.870 22.410 1.00 63.47 228 GLY A C 1
ATOM 1911 O O . GLY A 1 228 ? 20.046 -52.721 22.818 1.00 63.47 228 GLY A O 1
ATOM 1912 N N . PRO A 1 229 ? 18.674 -54.487 22.671 1.00 62.03 229 PRO A N 1
ATOM 1913 C CA . PRO A 1 229 ? 17.522 -53.830 23.304 1.00 62.03 229 PRO A CA 1
ATOM 1914 C C . PRO A 1 229 ? 17.834 -53.118 24.640 1.00 62.03 229 PRO A C 1
ATOM 1916 O O . PRO A 1 229 ? 17.185 -52.121 24.956 1.00 62.03 229 PRO A O 1
ATOM 1919 N N . MET A 1 230 ? 18.871 -53.539 25.377 1.00 52.31 230 MET A N 1
ATOM 1920 C CA . MET A 1 230 ? 19.340 -52.862 26.597 1.00 52.31 230 MET A CA 1
ATOM 1921 C C . MET A 1 230 ? 19.979 -51.479 26.362 1.00 52.31 230 MET A C 1
ATOM 1923 O O . MET A 1 230 ? 19.735 -50.559 27.144 1.00 52.31 230 MET A O 1
ATOM 1927 N N . ALA A 1 231 ? 20.756 -51.283 25.291 1.00 59.97 231 ALA A N 1
ATOM 1928 C CA . ALA A 1 231 ? 21.417 -49.999 25.011 1.00 59.97 231 ALA A CA 1
ATOM 1929 C C . ALA A 1 231 ? 20.410 -48.918 24.566 1.00 59.97 231 ALA A C 1
ATOM 1931 O O . ALA A 1 231 ? 20.549 -47.737 24.904 1.00 59.97 231 ALA A O 1
ATOM 1932 N N . ARG A 1 232 ? 19.328 -49.343 23.894 1.00 58.25 232 ARG A N 1
ATOM 1933 C CA . ARG A 1 232 ? 18.175 -48.494 23.550 1.00 58.25 232 ARG A CA 1
ATOM 1934 C C . ARG A 1 232 ? 17.422 -47.999 24.785 1.00 58.25 232 ARG A C 1
ATOM 1936 O O . ARG A 1 232 ? 17.079 -46.818 24.841 1.00 58.25 232 ARG A O 1
ATOM 1943 N N . SER A 1 233 ? 17.233 -48.862 25.789 1.00 57.31 233 SER A N 1
ATOM 1944 C CA . SER A 1 233 ? 16.627 -48.483 27.073 1.00 57.31 233 SER A CA 1
ATOM 1945 C C . SER A 1 233 ? 17.442 -47.375 27.755 1.00 57.31 233 SER A C 1
ATOM 1947 O O . SER A 1 233 ? 16.926 -46.288 28.007 1.00 57.31 233 SER A O 1
ATOM 1949 N N . LEU A 1 234 ? 18.755 -47.552 27.919 1.00 56.16 234 LEU A N 1
ATOM 1950 C CA . LEU A 1 234 ? 19.614 -46.583 28.620 1.00 56.16 234 LEU A CA 1
ATOM 1951 C C . LEU A 1 234 ? 19.655 -45.177 27.981 1.00 56.16 234 LEU A C 1
ATOM 1953 O O . LEU A 1 234 ? 19.802 -44.180 28.693 1.00 56.16 234 LEU A O 1
ATOM 1957 N N . ARG A 1 235 ? 19.481 -45.050 26.657 1.00 59.88 235 ARG A N 1
ATOM 1958 C CA . ARG A 1 235 ? 19.373 -43.734 25.994 1.00 59.88 235 ARG A CA 1
ATOM 1959 C C . ARG A 1 235 ? 18.007 -43.069 26.143 1.00 59.88 235 ARG A C 1
ATOM 1961 O O . ARG A 1 235 ? 17.961 -41.845 26.275 1.00 59.88 235 ARG A O 1
ATOM 1968 N N . GLY A 1 236 ? 16.922 -43.845 26.149 1.00 57.50 236 GLY A N 1
ATOM 1969 C CA . GLY A 1 236 ? 15.584 -43.339 26.475 1.00 57.50 236 GLY A CA 1
ATOM 1970 C C . GLY A 1 236 ? 15.539 -42.755 27.889 1.00 57.50 236 GLY A C 1
ATOM 1971 O O . GLY A 1 236 ? 15.020 -41.659 28.092 1.00 57.50 236 GLY A O 1
ATOM 1972 N N . TRP A 1 237 ? 16.213 -43.415 28.834 1.00 52.62 237 TRP A N 1
ATOM 1973 C CA . TRP A 1 237 ? 16.350 -42.944 30.213 1.00 52.62 237 TRP A CA 1
ATOM 1974 C C . TRP A 1 237 ? 17.190 -41.660 30.347 1.00 52.62 237 TRP A C 1
ATOM 1976 O O . TRP A 1 237 ? 16.821 -40.783 31.123 1.00 52.62 237 TRP A O 1
ATOM 1986 N N . ARG A 1 238 ? 18.251 -41.457 29.545 1.00 52.06 238 ARG A N 1
ATOM 1987 C CA . ARG A 1 238 ? 19.010 -40.182 29.551 1.00 52.06 238 ARG A CA 1
ATOM 1988 C C . ARG A 1 238 ? 18.233 -38.988 28.986 1.00 52.06 238 ARG A C 1
ATOM 1990 O O . ARG A 1 238 ? 18.479 -37.870 29.425 1.00 52.06 238 ARG A O 1
ATOM 1997 N N . ARG A 1 239 ? 17.299 -39.189 28.046 1.00 51.78 239 ARG A N 1
ATOM 1998 C CA . ARG A 1 239 ? 16.397 -38.111 27.576 1.00 51.78 239 ARG A CA 1
ATOM 1999 C C . ARG A 1 239 ? 15.210 -37.868 28.512 1.00 51.78 239 ARG A C 1
ATOM 2001 O O . ARG A 1 239 ? 14.680 -36.765 28.519 1.00 51.78 239 ARG A O 1
ATOM 2008 N N . ALA A 1 240 ? 14.818 -38.865 29.303 1.00 52.12 240 ALA A N 1
ATOM 2009 C CA . ALA A 1 240 ? 13.749 -38.751 30.296 1.00 52.12 240 ALA A CA 1
ATOM 2010 C C . ALA A 1 240 ? 14.224 -38.222 31.670 1.00 52.12 240 ALA A C 1
ATOM 2012 O O . ALA A 1 240 ? 13.404 -37.961 32.544 1.00 52.12 240 ALA A O 1
ATOM 2013 N N . GLY A 1 241 ? 15.535 -38.050 31.869 1.00 46.72 241 GLY A N 1
ATOM 2014 C CA . GLY A 1 241 ? 16.159 -37.766 33.166 1.00 46.72 241 GLY A CA 1
ATOM 2015 C C . GLY A 1 241 ? 16.346 -36.293 33.550 1.00 46.72 241 GLY A C 1
ATOM 2016 O O . GLY A 1 241 ? 17.270 -36.006 34.303 1.00 46.72 241 GLY A O 1
ATOM 2017 N N . VAL A 1 242 ? 15.515 -35.361 33.069 1.00 43.88 242 VAL A N 1
ATOM 2018 C CA . VAL A 1 242 ? 15.426 -34.008 33.662 1.00 43.88 242 VAL A CA 1
ATOM 2019 C C . VAL A 1 242 ? 13.962 -33.688 33.983 1.00 43.88 242 VAL A C 1
ATOM 2021 O O . VAL A 1 242 ? 13.233 -33.203 33.117 1.00 43.88 242 VAL A O 1
ATOM 2024 N N . PRO A 1 243 ? 13.497 -33.955 35.216 1.00 43.06 243 PRO A N 1
ATOM 2025 C CA . PRO A 1 243 ? 12.205 -33.487 35.684 1.00 43.06 243 PRO A CA 1
ATOM 2026 C C . PRO A 1 243 ? 12.351 -32.084 36.294 1.00 43.06 243 PRO A C 1
ATOM 2028 O O . PRO A 1 243 ? 12.730 -31.921 37.448 1.00 43.06 243 PRO A O 1
ATOM 2031 N N . GLY A 1 244 ? 12.016 -31.066 35.502 1.00 39.66 244 GLY A N 1
ATOM 2032 C CA . GLY A 1 244 ? 11.720 -29.701 35.944 1.00 39.66 244 GLY A CA 1
ATOM 2033 C C . GLY A 1 244 ? 10.548 -29.187 35.109 1.00 39.66 244 GLY A C 1
ATOM 2034 O O . GLY A 1 244 ? 10.667 -29.055 33.896 1.00 39.66 244 GLY A O 1
ATOM 2035 N N . GLY A 1 245 ? 9.377 -29.057 35.732 1.00 40.94 245 GLY A N 1
ATOM 2036 C CA . GLY A 1 245 ? 8.076 -29.103 35.062 1.00 40.94 245 GLY A CA 1
ATOM 2037 C C . GLY A 1 245 ? 7.688 -27.913 34.179 1.00 40.94 245 GLY A C 1
ATOM 2038 O O . GLY A 1 245 ? 8.041 -26.776 34.450 1.00 40.94 245 GLY A O 1
ATOM 2039 N N . PHE A 1 246 ? 6.841 -28.201 33.186 1.00 31.72 246 PHE A N 1
ATOM 2040 C CA . PHE A 1 246 ? 5.652 -27.410 32.842 1.00 31.72 246 PHE A CA 1
ATOM 2041 C C . PHE A 1 246 ? 4.707 -28.277 31.987 1.00 31.72 246 PHE A C 1
ATOM 2043 O O . PHE A 1 246 ? 5.074 -28.748 30.911 1.00 31.72 246 PHE A O 1
ATOM 2050 N N . ARG A 1 247 ? 3.480 -28.530 32.468 1.00 44.81 247 ARG A N 1
ATOM 2051 C CA . ARG A 1 247 ? 2.417 -29.182 31.682 1.00 44.81 247 ARG A CA 1
ATOM 2052 C C . ARG A 1 247 ? 1.775 -28.149 30.755 1.00 44.81 247 ARG A C 1
ATOM 2054 O O . ARG A 1 247 ? 1.147 -27.212 31.232 1.00 44.81 247 AR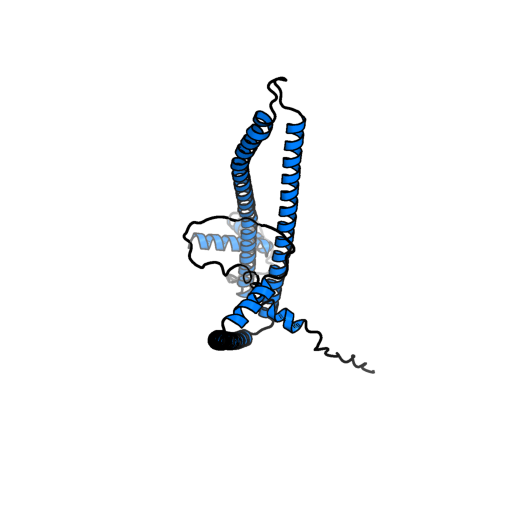G A O 1
ATOM 2061 N N . GLY A 1 248 ? 1.843 -28.384 29.446 1.00 32.41 248 GLY A N 1
ATOM 2062 C CA . GLY A 1 248 ? 1.009 -27.732 28.437 1.00 32.41 248 GLY A CA 1
ATOM 2063 C C . GLY A 1 248 ? 0.103 -28.753 27.750 1.00 32.41 248 GLY A C 1
ATOM 2064 O O . GLY A 1 248 ? 0.550 -29.528 26.913 1.00 32.41 248 GLY A O 1
ATOM 2065 N N . ARG A 1 249 ? -1.176 -28.754 28.130 1.00 38.50 249 ARG A N 1
ATOM 2066 C CA . ARG A 1 249 ? -2.289 -29.508 27.530 1.00 38.50 249 ARG A CA 1
ATOM 2067 C C . ARG A 1 249 ? -2.491 -29.078 26.063 1.00 38.50 249 ARG A C 1
ATOM 2069 O O . ARG A 1 249 ? -2.667 -27.889 25.818 1.00 38.50 249 ARG A O 1
ATOM 2076 N N . ARG A 1 250 ? -2.595 -30.012 25.111 1.00 38.25 250 ARG A N 1
ATOM 2077 C CA . ARG A 1 250 ? -3.413 -29.842 23.891 1.00 38.25 250 ARG A CA 1
ATOM 2078 C C . ARG A 1 250 ? -3.963 -31.195 23.441 1.00 38.25 250 ARG A C 1
ATOM 2080 O O . ARG A 1 250 ? -3.223 -32.168 23.356 1.00 38.25 250 ARG A O 1
ATOM 2087 N N . GLY A 1 251 ? -5.280 -31.238 23.256 1.00 32.47 251 GLY A N 1
ATOM 2088 C CA . GLY A 1 251 ? -6.055 -32.420 22.900 1.00 32.47 251 GLY A CA 1
ATOM 2089 C C . GLY A 1 251 ? -6.396 -32.511 21.410 1.00 32.47 251 GLY A C 1
ATOM 2090 O O . GLY A 1 251 ? -6.352 -31.517 20.694 1.00 32.47 251 GLY A O 1
ATOM 2091 N N . ALA A 1 252 ? -6.719 -33.749 21.028 1.00 35.84 252 ALA A N 1
ATOM 2092 C CA . ALA A 1 252 ? -7.685 -34.237 20.038 1.00 35.84 252 ALA A CA 1
ATOM 2093 C C . ALA A 1 252 ? -7.927 -33.451 18.726 1.00 35.84 252 ALA A C 1
ATOM 2095 O O . ALA A 1 252 ? -8.676 -32.485 18.702 1.00 35.84 252 ALA A O 1
ATOM 2096 N N . GLY A 1 253 ? -7.394 -34.005 17.626 1.00 33.03 253 GLY A N 1
ATOM 2097 C CA . GLY A 1 253 ? -8.189 -34.714 16.604 1.00 33.03 253 GLY A CA 1
ATOM 2098 C C . GLY A 1 253 ? -8.895 -33.910 15.499 1.00 33.03 253 GLY A C 1
ATOM 2099 O O . GLY A 1 253 ? -9.820 -33.163 15.782 1.00 33.03 253 GLY A O 1
ATOM 2100 N N . GLY A 1 254 ? -8.561 -34.212 14.230 1.00 30.36 254 GLY A N 1
ATOM 2101 C CA . GLY A 1 254 ? -9.517 -34.112 13.111 1.00 30.36 254 GLY A CA 1
ATOM 2102 C C . GLY A 1 254 ? -9.065 -33.404 11.825 1.00 30.36 254 GLY A C 1
ATOM 2103 O O . GLY A 1 254 ? -9.494 -32.292 11.573 1.00 30.36 254 GLY A O 1
ATOM 2104 N N . ASN A 1 255 ? -8.265 -34.105 11.014 1.00 35.78 255 ASN A N 1
ATOM 2105 C CA . ASN A 1 255 ? -8.247 -34.200 9.541 1.00 35.78 255 ASN A CA 1
ATOM 2106 C C . ASN A 1 255 ? -8.315 -32.990 8.570 1.00 35.78 255 ASN A C 1
ATOM 2108 O O . ASN A 1 255 ? -9.139 -32.090 8.648 1.00 35.78 255 ASN A O 1
ATOM 2112 N N . THR A 1 256 ? -7.529 -33.181 7.496 1.00 38.72 256 THR A N 1
ATOM 2113 C CA . THR A 1 256 ? -7.477 -32.509 6.180 1.00 38.72 256 THR A CA 1
ATOM 2114 C C . THR A 1 256 ? -6.825 -31.130 6.111 1.00 38.72 256 THR A C 1
ATOM 2116 O O . THR A 1 256 ? -7.512 -30.129 6.186 1.00 38.72 256 THR A O 1
ATOM 2119 N N . VAL A 1 257 ? -5.506 -31.100 5.875 1.00 32.91 257 VAL A N 1
ATOM 2120 C CA . VAL A 1 257 ? -4.806 -30.366 4.792 1.00 32.91 257 VAL A CA 1
ATOM 2121 C C . VAL A 1 257 ? -3.437 -31.057 4.627 1.00 32.91 257 VAL A C 1
ATOM 2123 O O . VAL A 1 257 ? -2.844 -31.476 5.618 1.00 32.91 257 VAL A O 1
ATOM 2126 N N . GLY A 1 258 ? -2.980 -31.265 3.385 1.00 32.78 258 GLY A N 1
ATOM 2127 C CA . GLY A 1 258 ? -1.707 -31.928 3.054 1.00 32.78 258 GLY A CA 1
ATOM 2128 C C . GLY A 1 258 ? -0.467 -31.233 3.640 1.00 32.78 258 GLY A C 1
ATOM 2129 O O . GLY A 1 258 ? -0.597 -30.182 4.265 1.00 32.78 258 GLY A O 1
ATOM 2130 N N . PRO A 1 259 ? 0.753 -31.771 3.451 1.00 37.28 259 PRO A N 1
ATOM 2131 C CA . PRO A 1 259 ? 1.957 -31.155 3.993 1.00 37.28 259 PRO A CA 1
ATOM 2132 C C . PRO A 1 259 ? 2.358 -29.934 3.147 1.00 37.28 259 PRO A C 1
ATOM 2134 O O . PRO A 1 259 ? 3.328 -29.949 2.401 1.00 37.28 259 PRO A O 1
ATOM 2137 N N . GLY A 1 260 ? 1.579 -28.861 3.267 1.00 42.12 260 GLY A N 1
ATOM 2138 C CA . GLY A 1 260 ? 2.022 -27.489 3.112 1.00 42.12 260 GLY A CA 1
ATOM 2139 C C . GLY A 1 260 ? 2.141 -26.897 4.509 1.00 42.12 260 GLY A C 1
ATOM 2140 O O . GLY A 1 260 ? 1.120 -26.614 5.122 1.00 42.12 260 GLY A O 1
ATOM 2141 N N . LEU A 1 261 ? 3.373 -26.798 5.016 1.00 39.84 261 LEU A N 1
ATOM 2142 C CA . LEU A 1 261 ? 3.869 -25.816 6.000 1.00 39.84 261 LEU A CA 1
ATOM 2143 C C . LEU A 1 261 ? 5.296 -26.195 6.448 1.00 39.84 261 LEU A C 1
ATOM 2145 O O . LEU A 1 261 ? 5.620 -26.237 7.627 1.00 39.84 261 LEU A O 1
ATOM 2149 N N . GLU A 1 262 ? 6.187 -26.384 5.475 1.00 33.34 262 GLU A N 1
ATOM 2150 C CA . GLU A 1 262 ? 7.558 -25.872 5.587 1.00 33.34 262 GLU A CA 1
ATOM 2151 C C . GLU A 1 262 ? 7.609 -24.524 4.849 1.00 33.34 262 GLU A C 1
ATOM 2153 O O . GLU A 1 262 ? 8.274 -24.337 3.839 1.00 33.34 262 GLU A O 1
ATOM 2158 N N . SER A 1 263 ? 6.823 -23.561 5.324 1.00 45.69 263 SER A N 1
ATOM 2159 C CA . SER A 1 263 ? 6.847 -22.174 4.856 1.00 45.69 263 SER A CA 1
ATOM 2160 C C . SER A 1 263 ? 6.711 -21.271 6.077 1.00 45.69 263 SER A C 1
ATOM 2162 O O . SER A 1 263 ? 5.615 -20.865 6.452 1.00 45.69 263 SER A O 1
ATOM 2164 N N . GLY A 1 264 ? 7.822 -21.017 6.767 1.00 37.06 264 GLY A N 1
ATOM 2165 C CA . GLY A 1 264 ? 7.791 -20.165 7.961 1.00 37.06 264 GLY A CA 1
ATOM 2166 C C . GLY A 1 264 ? 9.137 -19.619 8.417 1.00 37.06 264 GLY A C 1
ATOM 2167 O O . GLY A 1 264 ? 9.183 -18.514 8.939 1.00 37.06 264 GLY A O 1
ATOM 2168 N N . PHE A 1 265 ? 10.240 -20.323 8.150 1.00 31.75 265 PHE A N 1
ATOM 2169 C CA . PHE A 1 265 ? 11.589 -19.838 8.485 1.00 31.75 265 PHE A CA 1
ATOM 2170 C C . PHE A 1 265 ? 12.498 -19.588 7.271 1.00 31.75 265 PHE A C 1
ATOM 2172 O O . PHE A 1 265 ? 13.628 -19.138 7.421 1.00 31.75 265 PHE A O 1
ATOM 2179 N N . LEU A 1 266 ? 11.966 -19.779 6.059 1.00 37.56 266 LEU A N 1
ATOM 2180 C CA . LEU A 1 266 ? 12.597 -19.411 4.784 1.00 37.56 266 LEU A CA 1
ATOM 2181 C C . LEU A 1 266 ? 11.820 -18.317 4.026 1.00 37.56 266 LEU A C 1
ATOM 2183 O O . LEU A 1 266 ? 12.080 -18.071 2.856 1.00 37.56 266 LEU A O 1
ATOM 2187 N N . ALA A 1 267 ? 10.883 -17.626 4.682 1.00 36.53 267 ALA A N 1
ATOM 2188 C CA . ALA A 1 267 ? 10.069 -16.576 4.056 1.00 36.53 267 ALA A CA 1
ATOM 2189 C C . ALA A 1 267 ? 10.637 -15.151 4.219 1.00 36.53 267 ALA A C 1
ATOM 2191 O O . ALA A 1 267 ? 9.965 -14.184 3.880 1.00 36.53 267 ALA A O 1
ATOM 2192 N N . ASN A 1 268 ? 11.876 -15.003 4.703 1.00 34.78 268 ASN A N 1
ATOM 2193 C CA . ASN A 1 268 ? 12.555 -13.703 4.782 1.00 34.78 268 ASN A CA 1
ATOM 2194 C C . ASN A 1 268 ? 13.924 -13.687 4.079 1.00 34.78 268 ASN A C 1
ATOM 2196 O O . ASN A 1 268 ? 14.771 -12.853 4.374 1.00 34.78 268 ASN A O 1
ATOM 2200 N N . SER A 1 269 ? 14.136 -14.574 3.104 1.00 36.25 269 SER A N 1
ATOM 2201 C CA . SER A 1 269 ? 15.304 -14.572 2.208 1.00 36.25 269 SER A CA 1
ATOM 2202 C C . SER A 1 269 ? 15.056 -13.837 0.879 1.00 36.25 269 SER A C 1
ATOM 2204 O O . SER A 1 269 ? 15.907 -13.860 -0.007 1.00 36.25 269 SER A O 1
ATOM 2206 N N . GLN A 1 270 ? 13.955 -13.083 0.751 1.00 34.31 270 GLN A N 1
ATOM 2207 C CA . GLN A 1 270 ? 13.746 -12.146 -0.370 1.00 34.31 270 GLN A CA 1
ATOM 2208 C C . GLN A 1 270 ? 14.702 -10.934 -0.355 1.00 34.31 270 GLN A C 1
ATOM 2210 O O . GLN A 1 270 ? 14.657 -10.089 -1.247 1.00 34.31 270 GLN A O 1
ATOM 2215 N N . TRP A 1 271 ? 15.611 -10.853 0.621 1.00 38.59 271 TRP A N 1
ATOM 2216 C CA . TRP A 1 271 ? 16.662 -9.834 0.669 1.00 38.59 271 TRP A CA 1
ATOM 2217 C C . TRP A 1 271 ? 17.839 -10.128 -0.280 1.00 38.59 271 TRP A C 1
ATOM 2219 O O . TRP A 1 271 ? 18.637 -9.231 -0.530 1.00 38.59 271 TRP A O 1
ATOM 2229 N N . PHE A 1 272 ? 17.917 -11.329 -0.871 1.00 34.09 272 PHE A N 1
ATOM 2230 C CA . PHE A 1 272 ? 18.983 -11.708 -1.816 1.00 34.09 272 PHE A CA 1
ATOM 2231 C C . PHE A 1 272 ? 18.547 -11.804 -3.286 1.00 34.09 272 PHE A C 1
ATOM 2233 O O . PHE A 1 272 ? 19.376 -12.038 -4.159 1.00 34.09 272 PHE A O 1
ATOM 2240 N N . THR A 1 273 ? 17.272 -11.577 -3.605 1.00 40.19 273 THR A N 1
ATOM 2241 C CA . THR A 1 273 ? 16.756 -11.654 -4.987 1.00 40.19 273 THR A CA 1
ATOM 2242 C C . THR A 1 273 ? 16.794 -10.321 -5.739 1.00 40.19 273 THR A C 1
ATOM 2244 O O . THR A 1 273 ? 16.256 -10.219 -6.838 1.00 40.19 273 THR A O 1
ATOM 2247 N N . ASN A 1 274 ? 17.409 -9.280 -5.169 1.00 40.88 274 ASN A N 1
ATOM 2248 C CA . ASN A 1 274 ? 17.482 -7.962 -5.791 1.00 40.88 274 ASN A CA 1
ATOM 2249 C C . ASN A 1 274 ? 18.925 -7.665 -6.247 1.00 40.88 274 ASN A C 1
ATOM 2251 O O . ASN A 1 274 ? 19.792 -7.468 -5.391 1.00 40.88 274 ASN A O 1
ATOM 2255 N N . PRO A 1 275 ? 19.212 -7.574 -7.561 1.00 45.41 275 PRO A N 1
ATOM 2256 C CA . PRO A 1 275 ? 20.571 -7.360 -8.078 1.00 45.41 275 PRO A CA 1
ATOM 2257 C C . PRO A 1 275 ? 21.193 -6.010 -7.674 1.00 45.41 275 PRO A C 1
ATOM 2259 O O . PRO A 1 275 ? 22.367 -5.779 -7.926 1.00 45.41 275 PRO A O 1
ATOM 2262 N N . ALA A 1 276 ? 20.435 -5.120 -7.024 1.00 47.06 276 ALA A N 1
ATOM 2263 C CA . ALA A 1 276 ? 20.943 -3.862 -6.480 1.00 47.06 276 ALA A CA 1
ATOM 2264 C C . ALA A 1 276 ? 21.674 -4.010 -5.128 1.00 47.06 276 ALA A C 1
ATOM 2266 O O . ALA A 1 276 ? 22.478 -3.151 -4.795 1.00 47.06 276 ALA A O 1
ATOM 2267 N N . ILE A 1 277 ? 21.417 -5.072 -4.351 1.00 46.00 277 ILE A N 1
ATOM 2268 C CA . ILE A 1 277 ? 22.000 -5.247 -3.002 1.00 46.00 277 ILE A CA 1
ATOM 2269 C C . ILE A 1 277 ? 23.302 -6.064 -3.058 1.00 46.00 277 ILE A C 1
ATOM 2271 O O . ILE A 1 277 ? 24.219 -5.830 -2.277 1.00 46.00 277 ILE A O 1
ATOM 2275 N N . ALA A 1 278 ? 23.427 -6.979 -4.025 1.00 43.00 278 ALA A N 1
ATOM 2276 C CA . ALA A 1 278 ? 24.643 -7.776 -4.216 1.00 43.00 278 ALA A CA 1
ATOM 2277 C C . ALA A 1 278 ? 25.856 -6.928 -4.656 1.00 43.00 278 ALA A C 1
ATOM 2279 O O . ALA A 1 278 ? 26.984 -7.235 -4.280 1.00 43.00 278 ALA A O 1
ATOM 2280 N N . LEU A 1 279 ? 25.626 -5.830 -5.388 1.00 45.19 279 LEU A N 1
ATOM 2281 C CA . LEU A 1 279 ? 26.675 -4.876 -5.773 1.00 45.19 279 LEU A CA 1
ATOM 2282 C C . LEU A 1 279 ? 27.159 -4.013 -4.592 1.00 45.19 279 LEU A C 1
ATOM 2284 O O . LEU A 1 279 ? 28.345 -3.709 -4.519 1.00 45.19 279 LEU A O 1
ATOM 2288 N N . ASP A 1 280 ? 26.292 -3.694 -3.626 1.00 42.03 280 ASP A N 1
ATOM 2289 C CA . ASP A 1 280 ? 26.656 -2.890 -2.446 1.00 42.03 280 ASP A CA 1
ATOM 2290 C C . ASP A 1 280 ? 27.533 -3.659 -1.443 1.00 42.03 280 ASP A C 1
ATOM 2292 O O . ASP A 1 280 ? 28.420 -3.075 -0.821 1.00 42.03 280 ASP A O 1
ATOM 2296 N N . VAL A 1 281 ? 27.341 -4.976 -1.297 1.00 47.12 281 VAL A N 1
ATOM 2297 C CA . VAL A 1 281 ? 28.151 -5.808 -0.380 1.00 47.12 281 VAL A CA 1
ATOM 2298 C C . VAL A 1 281 ? 29.560 -6.057 -0.934 1.00 47.12 281 VAL A C 1
ATOM 2300 O O . VAL A 1 281 ? 30.520 -6.140 -0.168 1.00 47.12 281 VAL A O 1
ATOM 2303 N N . ILE A 1 282 ? 29.709 -6.114 -2.260 1.00 47.28 282 ILE A N 1
ATOM 2304 C CA . ILE A 1 282 ? 31.013 -6.296 -2.914 1.00 47.28 282 ILE A CA 1
ATOM 2305 C C . ILE A 1 282 ? 31.790 -4.967 -2.972 1.00 47.28 282 ILE A C 1
ATOM 2307 O O . ILE A 1 282 ? 33.005 -4.970 -2.789 1.00 47.28 282 ILE A O 1
ATOM 2311 N N . LEU A 1 283 ? 31.109 -3.824 -3.131 1.00 46.41 283 LEU A N 1
ATOM 2312 C CA . LEU A 1 283 ? 31.750 -2.501 -3.206 1.00 46.41 283 LEU A CA 1
ATOM 2313 C C . LEU A 1 283 ? 31.957 -1.806 -1.845 1.00 46.41 283 LEU A C 1
ATOM 2315 O O . LEU A 1 283 ? 32.709 -0.839 -1.776 1.00 46.41 283 LEU A O 1
ATOM 2319 N N . SER A 1 284 ? 31.361 -2.309 -0.756 1.00 43.84 284 SER A N 1
ATOM 2320 C CA . SER A 1 284 ? 31.571 -1.787 0.611 1.00 43.84 284 SER A CA 1
ATOM 2321 C C . SER A 1 284 ? 32.656 -2.530 1.409 1.00 43.84 284 SER A C 1
ATOM 2323 O O . SER A 1 284 ? 32.813 -2.289 2.607 1.00 43.84 284 SER A O 1
ATOM 2325 N N . SER A 1 285 ? 33.417 -3.439 0.786 1.00 37.38 285 SER A N 1
ATOM 2326 C CA . SER A 1 285 ? 34.543 -4.109 1.453 1.00 37.38 285 SER A CA 1
ATOM 2327 C C . SER A 1 285 ? 35.743 -3.151 1.597 1.00 37.38 285 SER A C 1
ATOM 2329 O O . SER A 1 285 ? 36.244 -2.675 0.579 1.00 37.38 285 SER A O 1
ATOM 2331 N N . PRO A 1 286 ? 36.287 -2.901 2.809 1.00 42.78 286 PRO A N 1
ATOM 2332 C CA . PRO A 1 286 ? 37.368 -1.924 3.040 1.00 42.78 286 PRO A CA 1
ATOM 2333 C C . PRO A 1 286 ? 38.759 -2.314 2.497 1.00 42.78 286 PRO A C 1
ATOM 2335 O O . PRO A 1 286 ? 39.763 -1.742 2.911 1.00 42.78 286 PRO A O 1
ATOM 2338 N N . GLN A 1 287 ? 38.862 -3.313 1.618 1.00 45.91 287 GLN A N 1
ATOM 2339 C CA . GLN A 1 287 ? 40.129 -3.978 1.272 1.00 45.91 287 GLN A CA 1
ATOM 2340 C C . GLN A 1 287 ? 40.813 -3.434 0.002 1.00 45.91 287 GLN A C 1
ATOM 2342 O O . GLN A 1 287 ? 41.914 -3.866 -0.318 1.00 45.91 287 GLN A O 1
ATOM 2347 N N . PHE A 1 288 ? 40.236 -2.450 -0.697 1.00 40.09 288 PHE A N 1
ATOM 2348 C CA . PHE A 1 288 ? 40.903 -1.764 -1.815 1.00 40.09 288 PHE A CA 1
ATOM 2349 C C . PHE A 1 288 ? 41.130 -0.281 -1.505 1.00 40.09 288 PHE A C 1
ATOM 2351 O O . PHE A 1 288 ? 40.496 0.615 -2.056 1.00 40.09 288 PHE A O 1
ATOM 2358 N N . GLY A 1 289 ? 42.072 -0.022 -0.597 1.00 41.31 289 GLY A N 1
ATOM 2359 C CA . GLY A 1 289 ? 42.664 1.299 -0.412 1.00 41.31 289 GLY A CA 1
ATOM 2360 C C . GLY A 1 289 ? 43.617 1.628 -1.562 1.00 41.31 289 GLY A C 1
ATOM 2361 O O . GLY A 1 289 ? 44.805 1.319 -1.492 1.00 41.31 289 GLY A O 1
ATOM 2362 N N . ALA A 1 290 ? 43.113 2.268 -2.617 1.00 38.72 290 ALA A N 1
ATOM 2363 C CA . ALA A 1 290 ? 43.961 2.905 -3.618 1.00 38.72 290 ALA A CA 1
ATOM 2364 C C . ALA A 1 290 ? 44.456 4.252 -3.066 1.00 38.72 290 ALA A C 1
ATOM 2366 O O . ALA A 1 290 ? 43.711 5.227 -2.991 1.00 38.72 290 ALA A O 1
ATOM 2367 N N . LYS A 1 291 ? 45.726 4.290 -2.648 1.00 42.97 291 LYS A N 1
ATOM 2368 C CA . LYS A 1 291 ? 46.466 5.525 -2.366 1.00 42.97 291 LYS A CA 1
ATOM 2369 C C . LYS A 1 291 ? 46.508 6.379 -3.638 1.00 42.97 291 LYS A C 1
ATOM 2371 O O . LYS A 1 291 ? 47.170 6.010 -4.603 1.00 42.97 291 LYS A O 1
ATOM 2376 N N . THR A 1 292 ? 45.835 7.522 -3.634 1.00 48.44 292 THR A N 1
ATOM 2377 C CA . THR A 1 292 ? 46.074 8.599 -4.601 1.00 48.44 292 THR A CA 1
ATOM 2378 C C . THR A 1 292 ? 47.448 9.227 -4.329 1.00 48.44 292 THR A C 1
ATOM 2380 O O . THR A 1 292 ? 47.707 9.582 -3.175 1.00 48.44 292 THR A O 1
ATOM 2383 N N . PRO A 1 293 ? 48.344 9.372 -5.324 1.00 48.88 293 PRO A N 1
ATOM 2384 C CA . PRO A 1 293 ? 49.587 10.115 -5.140 1.00 48.88 293 PRO A CA 1
ATOM 2385 C C . PRO A 1 293 ? 49.308 11.632 -5.102 1.00 48.88 293 PRO A C 1
ATOM 2387 O O . PRO A 1 293 ? 48.349 12.083 -5.734 1.00 48.88 293 PRO A O 1
ATOM 2390 N N . PRO A 1 294 ? 50.108 12.425 -4.363 1.00 51.72 294 PRO A N 1
ATOM 2391 C CA . PRO A 1 294 ? 49.932 13.873 -4.294 1.00 51.72 294 PRO A CA 1
ATOM 2392 C C . PRO A 1 294 ? 50.315 14.559 -5.620 1.00 51.72 294 PRO A C 1
ATOM 2394 O O . PRO A 1 294 ? 51.086 13.993 -6.403 1.00 51.72 294 PRO A O 1
ATOM 2397 N N . PRO A 1 295 ? 49.780 15.768 -5.880 1.00 47.12 295 PRO A N 1
ATOM 2398 C CA . PRO A 1 295 ? 50.064 16.515 -7.099 1.00 47.12 295 PRO A CA 1
ATOM 2399 C C . PRO A 1 295 ? 51.524 16.983 -7.113 1.00 47.12 295 PRO A C 1
ATOM 2401 O O . PRO A 1 295 ? 52.069 17.376 -6.083 1.00 47.12 295 PRO A O 1
ATOM 2404 N N . ARG A 1 296 ? 52.155 16.917 -8.290 1.00 45.75 296 ARG A N 1
ATOM 2405 C CA . ARG A 1 296 ? 53.471 17.513 -8.533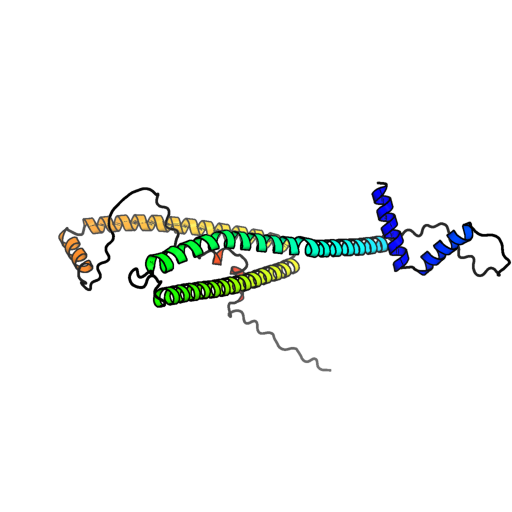 1.00 45.75 296 ARG A CA 1
ATOM 2406 C C . ARG A 1 296 ? 53.316 19.031 -8.543 1.00 45.75 296 ARG A C 1
ATOM 2408 O O . ARG A 1 296 ? 52.476 19.551 -9.270 1.00 45.75 296 ARG A O 1
ATOM 2415 N N . GLU A 1 297 ? 54.103 19.699 -7.711 1.00 49.53 297 GLU A N 1
ATOM 2416 C CA . GLU A 1 297 ? 54.351 21.133 -7.813 1.00 49.53 297 GLU A CA 1
ATOM 2417 C C . GLU A 1 297 ? 55.194 21.365 -9.069 1.00 49.53 297 GLU A C 1
ATOM 2419 O O . GLU A 1 297 ? 56.323 20.880 -9.160 1.00 49.53 297 GLU A O 1
ATOM 2424 N N . ASP A 1 298 ? 54.616 22.054 -10.050 1.00 48.94 298 ASP A N 1
ATOM 2425 C CA . ASP A 1 298 ? 55.359 22.579 -11.186 1.00 48.94 298 ASP A CA 1
ATOM 2426 C C . ASP A 1 298 ? 56.062 23.863 -10.738 1.00 48.94 298 ASP A C 1
ATOM 2428 O O . ASP A 1 298 ? 55.437 24.849 -10.344 1.00 48.94 298 ASP A O 1
ATOM 2432 N N . SER A 1 299 ? 57.387 23.803 -10.753 1.00 48.47 299 SER A N 1
ATOM 2433 C CA . SER A 1 299 ? 58.291 24.936 -10.651 1.00 48.47 299 SER A CA 1
ATOM 2434 C C . SER A 1 299 ? 58.370 25.667 -11.989 1.00 48.47 299 SER A C 1
ATOM 2436 O O . SER A 1 299 ? 58.857 25.075 -12.950 1.00 48.47 299 SER A O 1
ATOM 2438 N N . GLU A 1 300 ? 57.952 26.934 -12.004 1.00 43.28 300 GLU A N 1
ATOM 2439 C CA . GLU A 1 300 ? 58.544 28.065 -12.746 1.00 43.28 300 GLU A CA 1
ATOM 2440 C C . GLU A 1 300 ? 58.052 29.396 -12.155 1.00 43.28 300 GLU A C 1
ATOM 2442 O O . GLU A 1 300 ? 56.831 29.531 -11.907 1.00 43.28 300 GLU A O 1
#